Protein AF-A0A6A1VT76-F1 (afdb_monomer)

Nearest PDB structures (foldseek):
  4quk-assembly1_A  TM=7.767E-01  e=2.037E-12  Medicago truncatula
  8fen-assembly1_A  TM=8.265E-01  e=1.429E-09  Panicum virgatum
  4r1u-assembly2_B  TM=7.829E-01  e=1.255E-09  Medicago truncatula
  4r1u-assembly1_A  TM=7.685E-01  e=4.034E-09  Medicago truncatula
  3hfs-assembly2_B  TM=7.698E-01  e=2.651E-06  Vitis vinifera

pLDDT: mean 79.68, std 20.06, range [30.52, 98.62]

Sequence (206 aa):
MCATDDPKKTQHLLALDGAKERLCLFKEDLLEEGSFDSAIDGCEGVFHTASPVLINVTDPQHWYKLSKILAEEAAWKFAKVNGIDMVTVNPGWVIGPLFQPTFNATVEPILKYVNRTTHARDERALDAVVPVWVDVRDTANAHVLAFENPSANGRYCLVGSTISCSKVMKILPEIFPNLILPDNSEDDHDEPLCQPTRCPRRRQKA

Organism: NCBI:txid262757

Radi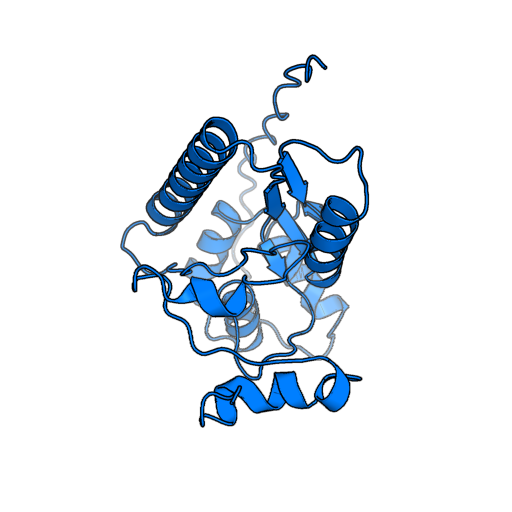us of gyration: 20.32 Å; Cα contacts (8 Å, |Δi|>4): 152; chains: 1; bounding box: 60×33×52 Å

InterPro domains:
  IPR001509 NAD-dependent epimerase/dehydratase [PF01370] (59-153)
  IPR036291 NAD(P)-binding domain superfamily [SSF51735] (7-177)
  IPR050425 NAD(P)-dependent dehydratase-like [PTHR10366] (61-182)

Secondary structure (DSSP, 8-state):
----S-HHHHHHHHTSTTHHHH-------TTSTTTTHHHHTT-S------------SSSHHHHHHHHHHHHHHHHHHHHHHHT---EEEEESEEES---SSS--TTTHHHHHHHTT---HHHHHHHHTT--EEEEHHHHHHHHHHHHH-TT--EEEEE-SEE--HHHHHHHHHHH-TT-PPP---S------PPP-----------

Solvent-accessible surface area (backbone atoms only — not comparable to full-atom values): 13338 Å² total; per-residue (Å²): 137,62,64,66,95,46,60,92,79,41,45,64,59,60,67,39,92,64,19,89,82,72,61,79,40,77,85,69,49,100,85,47,86,71,46,58,53,76,76,49,61,93,56,94,73,82,87,90,77,89,70,93,85,66,77,85,52,103,61,19,64,62,53,46,53,49,51,53,52,53,50,51,54,51,49,53,53,50,27,64,76,70,73,48,90,69,71,48,80,48,67,46,48,52,40,71,91,75,78,59,101,63,82,51,88,67,48,43,60,57,50,31,49,73,70,67,71,54,54,80,70,54,54,59,56,43,40,80,70,45,41,39,32,23,49,47,66,58,54,52,49,51,54,52,52,47,67,75,36,91,82,57,67,54,74,43,79,41,66,72,46,81,51,45,45,67,60,54,60,64,46,48,44,77,78,36,74,86,56,81,73,84,86,84,86,77,80,91,76,86,68,84,72,78,72,81,75,72,76,76,84,69,74,81,75,128

Structure (mmCIF, N/CA/C/O backbone):
data_AF-A0A6A1VT76-F1
#
_entry.id   AF-A0A6A1VT76-F1
#
loop_
_atom_site.group_PDB
_atom_site.id
_atom_site.type_symbol
_atom_site.label_atom_id
_atom_site.label_alt_id
_atom_site.label_comp_id
_atom_site.label_asym_id
_atom_site.label_entity_id
_atom_site.label_seq_id
_atom_site.pdbx_PDB_ins_code
_atom_site.Cartn_x
_atom_site.Cartn_y
_atom_site.Cartn_z
_atom_site.occupancy
_atom_site.B_iso_or_equiv
_atom_site.auth_seq_id
_atom_site.auth_comp_id
_atom_site.auth_asym_id
_atom_site.auth_atom_id
_atom_site.pdbx_PDB_model_num
ATOM 1 N N . MET A 1 1 ? -23.741 6.659 -2.190 1.00 44.47 1 MET A N 1
ATOM 2 C CA . MET A 1 1 ? -23.483 6.344 -3.614 1.00 44.47 1 MET A CA 1
ATOM 3 C C . MET A 1 1 ? -21.978 6.341 -3.786 1.00 44.47 1 MET A C 1
ATOM 5 O O . MET A 1 1 ? -21.362 7.355 -3.499 1.00 44.47 1 MET A O 1
ATOM 9 N N . CYS A 1 2 ? -21.412 5.189 -4.139 1.00 50.81 2 CYS A N 1
ATOM 10 C CA . CYS A 1 2 ? -19.983 4.900 -4.040 1.00 50.81 2 CYS A CA 1
ATOM 11 C C . CYS A 1 2 ? -19.386 4.717 -5.437 1.00 50.81 2 CYS A C 1
ATOM 13 O O . CYS A 1 2 ? -19.327 3.595 -5.931 1.00 50.81 2 CYS A O 1
ATOM 15 N N . ALA A 1 3 ? -19.007 5.808 -6.100 1.00 55.84 3 ALA A N 1
ATOM 16 C CA . ALA A 1 3 ? -18.074 5.762 -7.221 1.00 55.84 3 ALA A CA 1
ATOM 17 C C . ALA A 1 3 ? -17.531 7.162 -7.512 1.00 55.84 3 ALA A C 1
ATOM 19 O O . ALA A 1 3 ? -18.267 8.146 -7.509 1.00 55.84 3 ALA A O 1
ATOM 20 N N . THR A 1 4 ? -16.237 7.235 -7.809 1.00 58.56 4 THR A N 1
ATOM 21 C CA . THR A 1 4 ? -15.701 8.322 -8.624 1.00 58.56 4 THR A CA 1
ATOM 22 C C . THR A 1 4 ? -15.993 8.001 -10.092 1.00 58.56 4 THR A C 1
ATOM 24 O O . THR A 1 4 ? -15.764 6.875 -10.535 1.00 58.56 4 THR A O 1
ATOM 27 N N . ASP A 1 5 ? -16.476 8.982 -10.855 1.00 65.94 5 ASP A N 1
ATOM 28 C CA . ASP A 1 5 ? -16.893 8.824 -12.262 1.00 65.94 5 ASP A CA 1
ATOM 29 C C . ASP A 1 5 ? -15.716 8.724 -13.259 1.00 65.94 5 ASP A C 1
ATOM 31 O O . ASP A 1 5 ? -15.857 9.077 -14.428 1.00 65.94 5 ASP A O 1
ATOM 35 N N . ASP A 1 6 ? -14.533 8.266 -12.829 1.00 83.12 6 ASP A N 1
ATOM 36 C CA . ASP A 1 6 ? -13.378 8.067 -13.716 1.00 83.12 6 ASP A CA 1
ATOM 37 C C . ASP A 1 6 ? -13.107 6.568 -13.934 1.00 83.12 6 ASP A C 1
ATOM 39 O O . ASP A 1 6 ? -12.348 5.956 -13.171 1.00 83.12 6 ASP A O 1
ATOM 43 N N . PRO A 1 7 ? -13.673 5.961 -14.999 1.00 84.50 7 PRO A N 1
ATOM 44 C CA . PRO A 1 7 ? -13.447 4.560 -15.334 1.00 84.50 7 PRO A CA 1
ATOM 45 C C . PRO A 1 7 ? -11.968 4.186 -15.445 1.00 84.50 7 PRO A C 1
ATOM 47 O O . PRO A 1 7 ? -11.603 3.064 -15.106 1.00 84.50 7 PRO A O 1
ATOM 50 N N . LYS A 1 8 ? -11.082 5.108 -15.853 1.00 86.31 8 LYS A N 1
ATOM 51 C CA . LYS A 1 8 ? -9.645 4.801 -15.953 1.00 86.31 8 LYS A CA 1
ATOM 52 C C . LYS A 1 8 ? -9.039 4.498 -14.583 1.00 86.31 8 LYS A C 1
ATOM 54 O O . LYS A 1 8 ? -8.110 3.697 -14.490 1.00 86.31 8 LYS A O 1
ATOM 59 N N . LYS A 1 9 ? -9.572 5.115 -13.526 1.00 85.06 9 LYS A N 1
ATOM 60 C CA . LYS A 1 9 ? -9.123 4.925 -12.143 1.00 85.06 9 LYS A CA 1
ATOM 61 C C . LYS A 1 9 ? -9.827 3.777 -11.434 1.00 85.06 9 LYS A C 1
ATOM 63 O O . LYS A 1 9 ? -9.228 3.191 -10.544 1.00 85.06 9 LYS A O 1
ATOM 68 N N . THR A 1 10 ? -11.065 3.451 -11.798 1.00 90.31 10 THR A N 1
ATOM 69 C CA . THR A 1 10 ? -11.897 2.537 -10.993 1.00 90.31 10 THR A CA 1
ATOM 70 C C . THR A 1 10 ? -12.231 1.216 -11.675 1.00 90.31 10 THR A C 1
ATOM 72 O O . THR A 1 10 ? -12.475 0.229 -10.984 1.00 90.31 10 THR A O 1
ATOM 75 N N . GLN A 1 11 ? -12.199 1.137 -13.010 1.00 91.00 11 GLN A N 1
ATOM 76 C CA . GLN A 1 11 ? -12.672 -0.044 -13.741 1.00 91.00 11 GLN A CA 1
ATOM 77 C C . GLN A 1 11 ? -11.889 -1.315 -13.395 1.00 91.00 11 GLN A C 1
ATOM 79 O O . GLN A 1 11 ? -12.488 -2.374 -13.245 1.00 91.00 11 GLN A O 1
ATOM 84 N N . HIS A 1 12 ? -10.568 -1.214 -13.232 1.00 91.06 12 HIS A N 1
ATOM 85 C CA . HIS A 1 12 ? -9.728 -2.360 -12.875 1.00 91.06 12 HIS A CA 1
ATOM 86 C C . HIS A 1 12 ? -10.028 -2.900 -11.465 1.00 91.06 12 HIS A C 1
ATOM 88 O O . HIS A 1 12 ? -9.848 -4.087 -11.228 1.00 91.06 12 HIS A O 1
ATOM 94 N N . LEU A 1 13 ? -10.536 -2.058 -10.556 1.00 93.12 13 LEU A N 1
ATOM 95 C CA . LEU A 1 13 ? -10.964 -2.468 -9.215 1.00 93.12 13 LEU A CA 1
ATOM 96 C C . LEU A 1 13 ? -12.339 -3.142 -9.256 1.00 93.12 13 LEU A C 1
ATOM 98 O O . LEU A 1 13 ? -12.543 -4.191 -8.657 1.00 93.12 13 LEU A O 1
ATOM 102 N N . LEU A 1 14 ? -13.277 -2.566 -10.014 1.00 92.44 14 LEU A N 1
ATOM 103 C CA . LEU A 1 14 ? -14.629 -3.112 -10.188 1.00 92.44 14 LEU A CA 1
ATOM 104 C C . LEU A 1 14 ? -14.652 -4.420 -10.997 1.00 92.44 14 LEU A C 1
ATOM 106 O O . LEU A 1 14 ? -15.647 -5.143 -10.969 1.00 92.44 14 LEU A O 1
ATOM 110 N N . ALA A 1 15 ? -13.573 -4.714 -11.724 1.00 92.69 15 ALA A N 1
ATOM 111 C CA . ALA A 1 15 ? -13.381 -5.961 -12.454 1.00 92.69 15 ALA A CA 1
ATOM 112 C C . ALA A 1 15 ? -12.851 -7.113 -11.580 1.00 92.69 15 ALA A C 1
ATOM 114 O O . ALA A 1 15 ? -12.777 -8.235 -12.076 1.00 92.69 15 ALA A O 1
ATOM 115 N N . LEU A 1 16 ? -12.476 -6.860 -10.318 1.00 93.38 16 LEU A N 1
ATOM 116 C CA . LEU A 1 16 ? -11.997 -7.905 -9.411 1.00 93.38 16 LEU A CA 1
ATOM 117 C C . LEU A 1 16 ? -13.127 -8.864 -9.015 1.00 93.38 16 LEU A C 1
ATOM 119 O O . LEU A 1 16 ? -14.288 -8.472 -8.862 1.00 93.38 16 LEU A O 1
ATOM 123 N N . ASP A 1 17 ? -12.763 -10.124 -8.785 1.00 96.06 17 ASP A N 1
ATOM 124 C CA . ASP A 1 17 ? -13.700 -11.149 -8.337 1.00 96.06 17 ASP A CA 1
ATOM 125 C C . ASP A 1 17 ? -14.342 -10.759 -6.996 1.00 96.06 17 ASP A C 1
ATOM 127 O O . ASP A 1 17 ? -13.670 -10.489 -5.998 1.00 96.06 17 ASP A O 1
ATOM 131 N N . GLY A 1 18 ? -15.676 -10.729 -6.966 1.00 96.19 18 GLY A N 1
ATOM 132 C CA . GLY A 1 18 ? -16.450 -10.338 -5.787 1.00 96.19 18 GLY A CA 1
ATOM 133 C C . GLY A 1 18 ? -16.564 -8.826 -5.550 1.00 96.19 18 GLY A C 1
ATOM 134 O O . GLY A 1 18 ? -17.122 -8.418 -4.529 1.00 96.19 18 GLY A O 1
ATOM 135 N N . ALA A 1 19 ? -16.028 -7.980 -6.442 1.00 94.50 19 ALA A N 1
ATOM 136 C CA . ALA A 1 19 ? -16.089 -6.528 -6.283 1.00 94.50 19 ALA A CA 1
ATOM 137 C C . ALA A 1 19 ? -17.523 -5.990 -6.369 1.00 94.50 19 ALA A C 1
ATOM 139 O O . ALA A 1 19 ? -17.892 -5.106 -5.603 1.00 94.50 19 ALA A O 1
ATOM 140 N N . LYS A 1 20 ? -18.357 -6.544 -7.257 1.00 92.38 20 LYS A N 1
ATOM 141 C CA . LYS A 1 20 ? -19.752 -6.101 -7.424 1.00 92.38 20 LYS A CA 1
ATOM 142 C C . LYS A 1 20 ? -20.582 -6.287 -6.154 1.00 92.38 20 LYS A C 1
ATOM 144 O O . LYS A 1 20 ? -21.539 -5.552 -5.940 1.00 92.38 20 LYS A O 1
ATOM 149 N N . GLU A 1 21 ? -20.223 -7.270 -5.338 1.00 96.25 21 GLU A N 1
ATOM 150 C CA . GLU A 1 21 ? -20.936 -7.649 -4.127 1.00 96.25 21 GLU A CA 1
ATOM 151 C C . GLU A 1 21 ? -20.353 -6.999 -2.868 1.00 96.25 21 GLU A C 1
ATOM 153 O O . GLU A 1 21 ? -21.094 -6.764 -1.917 1.00 96.25 21 GLU A O 1
ATOM 158 N N . ARG A 1 22 ? -19.034 -6.750 -2.827 1.00 96.31 22 ARG A N 1
ATOM 159 C CA . ARG A 1 22 ? -18.323 -6.399 -1.582 1.00 96.31 22 ARG A CA 1
ATOM 160 C C . ARG A 1 22 ? -17.422 -5.168 -1.659 1.00 96.31 22 ARG A C 1
ATOM 162 O O . ARG A 1 22 ? -16.930 -4.740 -0.620 1.00 96.31 22 ARG A O 1
ATOM 169 N N . LEU A 1 23 ? -17.171 -4.606 -2.842 1.00 94.25 23 LEU A N 1
ATOM 170 C CA . LEU A 1 23 ? -16.311 -3.431 -2.987 1.00 94.25 23 LEU A CA 1
ATOM 171 C C . LEU A 1 23 ? -17.147 -2.153 -3.078 1.00 94.25 23 LEU A C 1
ATOM 173 O O . LEU A 1 23 ? -17.852 -1.917 -4.058 1.00 94.25 23 LEU A O 1
ATOM 177 N N . CYS A 1 24 ? -16.985 -1.283 -2.086 1.00 92.56 24 CYS A N 1
ATOM 178 C CA . CYS A 1 24 ? -17.521 0.073 -2.095 1.00 92.56 24 CYS A CA 1
ATOM 179 C C . CYS A 1 24 ? -16.385 1.070 -2.345 1.00 92.56 24 CYS A C 1
ATOM 181 O O . CYS A 1 24 ? -15.398 1.080 -1.614 1.00 92.56 24 CYS A O 1
ATOM 183 N N . LEU A 1 25 ? -16.520 1.918 -3.369 1.00 92.50 25 LEU A N 1
ATOM 184 C CA . LEU A 1 25 ? -15.536 2.959 -3.677 1.00 92.50 25 LEU A CA 1
ATOM 185 C C . LEU A 1 25 ? -15.962 4.318 -3.116 1.00 92.50 25 LEU A C 1
ATOM 187 O O . LEU A 1 25 ? -16.969 4.880 -3.545 1.00 92.50 25 LEU A O 1
ATOM 191 N N . PHE A 1 26 ? -15.152 4.870 -2.220 1.00 91.25 26 PHE A N 1
ATOM 192 C CA . PHE A 1 26 ? -15.337 6.200 -1.642 1.00 91.25 26 PHE A CA 1
ATOM 193 C C . PHE A 1 26 ? -14.363 7.200 -2.275 1.00 91.25 26 PHE A C 1
ATOM 195 O O . PHE A 1 26 ? -13.281 6.821 -2.735 1.00 91.25 26 PHE A O 1
ATOM 202 N N . LYS A 1 27 ? -14.765 8.471 -2.371 1.00 90.12 27 LYS A N 1
ATOM 203 C CA . LYS A 1 27 ? -13.919 9.538 -2.913 1.00 90.12 27 LYS A CA 1
ATOM 204 C C . LYS A 1 27 ? -13.370 10.342 -1.747 1.00 90.12 27 LYS A C 1
ATOM 206 O O . LYS A 1 27 ? -14.095 11.180 -1.237 1.00 90.12 27 LYS A O 1
ATOM 211 N N . GLU A 1 28 ? -12.090 10.159 -1.450 1.00 89.25 28 GLU A N 1
ATOM 212 C CA . GLU A 1 28 ? -11.426 10.832 -0.331 1.00 89.25 28 GLU A CA 1
ATOM 213 C C . GLU A 1 28 ? -10.140 11.544 -0.758 1.00 89.25 28 GLU A C 1
ATOM 215 O O . GLU A 1 28 ? -9.541 11.208 -1.787 1.00 89.25 28 GLU A O 1
ATOM 220 N N . ASP A 1 29 ? -9.711 12.520 0.045 1.00 90.69 29 ASP A N 1
ATOM 221 C CA . ASP A 1 29 ? -8.467 13.269 -0.138 1.00 90.69 29 ASP A CA 1
ATOM 222 C C . ASP A 1 29 ? -7.668 13.290 1.173 1.00 90.69 29 ASP A C 1
ATOM 224 O O . ASP A 1 29 ? -8.150 13.736 2.210 1.00 90.69 29 ASP A O 1
ATOM 228 N N . LEU A 1 30 ? -6.407 12.846 1.116 1.00 92.50 30 LEU A N 1
ATOM 229 C CA . LEU A 1 30 ? -5.478 12.827 2.255 1.00 92.50 30 LEU A CA 1
ATOM 230 C C . LEU A 1 30 ? -5.274 14.196 2.914 1.00 92.50 30 LEU A C 1
ATOM 232 O O . LEU A 1 30 ? -4.825 14.250 4.058 1.00 92.50 30 LEU A O 1
ATOM 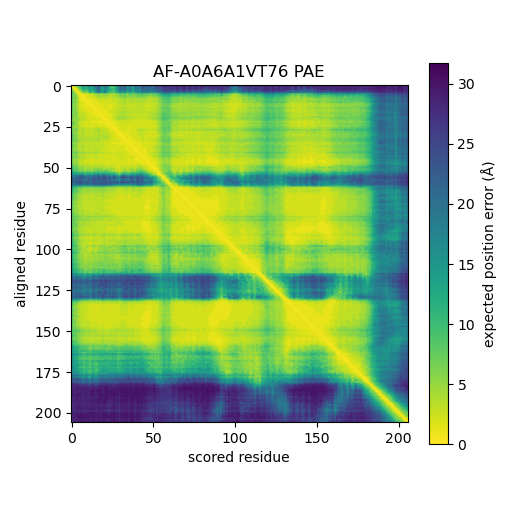236 N N . LEU A 1 31 ? -5.526 15.283 2.186 1.00 93.94 31 LEU A N 1
ATOM 237 C CA . LEU A 1 31 ? -5.321 16.650 2.656 1.00 93.94 31 LEU A CA 1
ATOM 238 C C . LEU A 1 31 ? -6.617 17.329 3.116 1.00 93.94 31 LEU A C 1
ATOM 240 O O . LEU A 1 31 ? -6.552 18.436 3.650 1.00 93.94 31 LEU A O 1
ATOM 244 N N . GLU A 1 32 ? -7.770 16.690 2.920 1.00 95.56 32 GLU A N 1
ATOM 245 C CA . GLU A 1 32 ? -9.066 17.194 3.366 1.00 95.56 32 GLU A CA 1
ATOM 246 C C . GLU A 1 32 ? -9.446 16.536 4.697 1.00 95.56 32 GLU A C 1
ATOM 248 O O . GLU A 1 32 ? -9.663 15.324 4.778 1.00 95.56 32 GLU A O 1
ATOM 253 N N . GLU A 1 33 ? -9.492 17.341 5.759 1.00 95.00 33 GLU A N 1
ATOM 254 C CA . GLU A 1 33 ? -9.860 16.891 7.104 1.00 95.00 33 GLU A CA 1
ATOM 255 C C . GLU A 1 33 ? -11.286 16.320 7.122 1.00 95.00 33 GLU A C 1
ATOM 257 O O . GLU A 1 33 ? -12.205 16.899 6.547 1.00 95.00 33 GLU A O 1
ATOM 262 N N . GLY A 1 34 ? -11.464 15.172 7.779 1.00 95.38 34 GLY A N 1
ATOM 263 C CA . GLY A 1 34 ? -12.760 14.495 7.901 1.00 95.38 34 GLY A CA 1
ATOM 264 C C . GLY A 1 34 ? -13.240 13.767 6.641 1.00 95.38 34 GLY A C 1
ATOM 265 O O . GLY A 1 34 ? -14.287 13.126 6.687 1.00 95.38 34 GLY A O 1
ATOM 266 N N . SER A 1 35 ? -12.493 13.806 5.529 1.00 95.19 35 SER A N 1
ATOM 267 C CA . SER A 1 35 ? -12.875 13.097 4.294 1.00 95.19 35 SER A CA 1
ATOM 268 C C . SER A 1 35 ? -13.097 11.597 4.561 1.00 95.19 35 SER A C 1
ATOM 270 O O . SER A 1 35 ? -14.171 11.048 4.329 1.00 95.19 35 SER A O 1
ATOM 272 N N . PHE A 1 36 ? -12.155 10.950 5.245 1.00 95.62 36 PHE A N 1
ATOM 273 C CA . PHE A 1 36 ? -12.225 9.516 5.545 1.00 95.62 36 PHE A CA 1
ATOM 274 C C . PHE A 1 36 ? -13.297 9.097 6.567 1.00 95.62 36 PHE A C 1
ATOM 276 O O . PHE A 1 36 ? -13.513 7.894 6.717 1.00 95.62 36 PHE A O 1
ATOM 283 N N . ASP A 1 37 ? -13.976 10.023 7.253 1.00 95.75 37 ASP A N 1
ATOM 284 C CA . ASP A 1 37 ? -14.880 9.695 8.368 1.00 95.75 37 ASP A CA 1
ATOM 285 C C . ASP A 1 37 ? -15.997 8.739 7.929 1.00 95.75 37 ASP A C 1
ATOM 287 O O . ASP A 1 37 ? -16.249 7.721 8.571 1.00 95.75 37 ASP A O 1
ATOM 291 N N . SER A 1 38 ? -16.618 9.015 6.778 1.00 93.38 38 SER A N 1
ATOM 292 C CA . SER A 1 38 ? -17.691 8.166 6.236 1.00 93.38 38 SER A CA 1
ATOM 293 C C . SER A 1 38 ? -17.184 6.826 5.698 1.00 93.38 38 SER A C 1
ATOM 295 O O . SER A 1 38 ? -17.933 5.854 5.681 1.00 93.38 38 SER A O 1
ATOM 297 N N . ALA A 1 39 ? -15.937 6.772 5.224 1.00 94.12 39 ALA A N 1
ATOM 298 C CA . ALA A 1 39 ? -15.345 5.554 4.674 1.00 94.12 39 ALA A CA 1
ATOM 299 C C . ALA A 1 39 ? -14.887 4.579 5.772 1.00 94.12 39 ALA A C 1
ATOM 301 O O . ALA A 1 39 ? -14.790 3.381 5.514 1.00 94.12 39 ALA A O 1
ATOM 302 N N . ILE A 1 40 ? -14.584 5.094 6.968 1.00 96.50 40 ILE A N 1
ATOM 303 C CA . ILE A 1 40 ? -14.122 4.320 8.127 1.00 96.50 40 ILE A CA 1
ATOM 304 C C . ILE A 1 40 ? -15.286 3.934 9.054 1.00 96.50 40 ILE A C 1
ATOM 306 O O . ILE A 1 40 ? -15.174 2.953 9.792 1.00 96.50 40 ILE A O 1
ATOM 310 N N . ASP A 1 41 ? -16.401 4.672 9.033 1.00 95.94 41 ASP A N 1
ATOM 311 C CA . ASP A 1 41 ? -17.555 4.377 9.886 1.00 95.94 41 ASP A CA 1
ATOM 312 C C . ASP A 1 41 ? -18.072 2.941 9.681 1.00 95.94 41 ASP A C 1
ATOM 314 O O . ASP A 1 41 ? -18.336 2.488 8.566 1.00 95.94 41 ASP A O 1
ATOM 318 N N . GLY A 1 42 ? -18.189 2.201 10.786 1.00 96.31 42 GLY A N 1
ATOM 319 C CA . GLY A 1 42 ? -18.583 0.791 10.791 1.00 96.31 42 GLY A CA 1
ATOM 320 C C . GLY A 1 42 ? -17.490 -0.217 10.402 1.00 96.31 42 GLY A C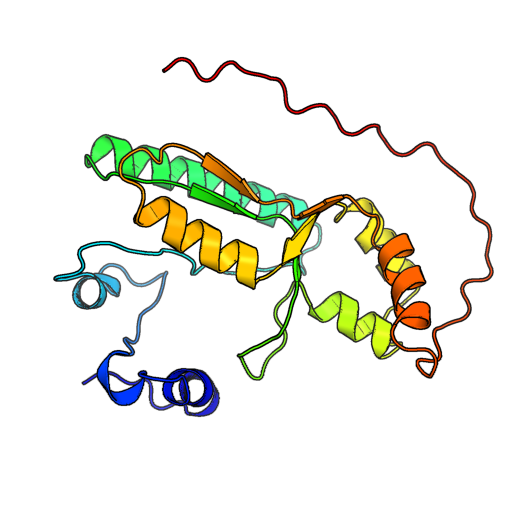 1
ATOM 321 O O . GLY A 1 42 ? -17.772 -1.415 10.405 1.00 96.31 42 GLY A O 1
ATOM 322 N N . CYS A 1 43 ? -16.258 0.208 10.095 1.00 97.50 43 CYS A N 1
ATOM 323 C CA . CYS A 1 43 ? -15.149 -0.714 9.837 1.00 97.50 43 CYS A CA 1
ATOM 324 C C . CYS A 1 43 ? -14.584 -1.322 11.132 1.00 97.50 43 CYS A C 1
ATOM 326 O O . CYS A 1 43 ? -14.291 -0.618 12.095 1.00 97.50 43 CYS A O 1
ATOM 328 N N . GLU A 1 44 ? -14.336 -2.634 11.121 1.00 97.31 44 GLU A N 1
ATOM 329 C CA . GLU A 1 44 ? -13.634 -3.344 12.207 1.00 97.31 44 GLU A CA 1
ATOM 330 C C . GLU A 1 44 ? -12.111 -3.125 12.171 1.00 97.31 44 GLU A C 1
ATOM 332 O O . GLU A 1 44 ? -11.419 -3.311 13.169 1.00 97.31 44 GLU A O 1
ATOM 337 N N . GLY A 1 45 ? -11.581 -2.722 11.015 1.00 97.12 45 GLY A N 1
ATOM 338 C CA . GLY A 1 45 ? -10.163 -2.482 10.791 1.00 97.12 45 GLY A CA 1
ATOM 339 C C . GLY A 1 45 ? -9.923 -1.565 9.602 1.00 97.12 45 GLY A C 1
ATOM 340 O O . GLY A 1 45 ? -10.739 -1.496 8.683 1.00 97.12 45 GLY A O 1
ATOM 341 N N . VAL A 1 46 ? -8.787 -0.866 9.611 1.00 98.00 46 VAL A N 1
ATOM 342 C CA . VAL A 1 46 ? -8.410 0.090 8.563 1.00 98.00 46 VAL A CA 1
ATOM 343 C C . VAL A 1 46 ? -6.996 -0.206 8.073 1.00 98.00 46 VAL A C 1
ATOM 345 O O . VAL A 1 46 ? -6.039 -0.184 8.843 1.00 98.00 46 VAL A O 1
ATOM 348 N N . PHE A 1 47 ? -6.850 -0.416 6.763 1.00 98.12 47 PHE A N 1
ATOM 349 C CA . PHE A 1 47 ? -5.549 -0.515 6.101 1.00 98.12 47 PHE A CA 1
ATOM 350 C C . PHE A 1 47 ? -5.169 0.831 5.477 1.00 98.12 47 PHE A C 1
ATOM 352 O O . PHE A 1 47 ? -5.575 1.151 4.360 1.00 98.12 47 PHE A O 1
ATOM 359 N N . HIS A 1 48 ? -4.361 1.627 6.179 1.00 97.75 48 HIS A N 1
ATOM 360 C CA . HIS A 1 48 ? -3.858 2.893 5.647 1.00 97.75 48 HIS A CA 1
ATOM 361 C C . HIS A 1 48 ? -2.597 2.682 4.791 1.00 97.75 48 HIS A C 1
ATOM 363 O O . HIS A 1 48 ? -1.479 2.623 5.299 1.00 97.75 48 HIS A O 1
ATOM 369 N N . THR A 1 49 ? -2.778 2.571 3.472 1.00 95.69 49 THR A N 1
ATOM 370 C CA . THR A 1 49 ? -1.683 2.384 2.495 1.00 95.69 49 THR A CA 1
ATOM 371 C C . THR A 1 49 ? -1.398 3.630 1.652 1.00 95.69 49 THR A C 1
ATOM 373 O O . THR A 1 49 ? -0.351 3.728 1.005 1.00 95.69 49 THR A O 1
ATOM 376 N N . ALA A 1 50 ? -2.326 4.588 1.642 1.00 92.69 50 ALA A N 1
ATOM 377 C CA . ALA A 1 50 ? -2.278 5.759 0.783 1.00 92.69 50 ALA A CA 1
ATOM 378 C C . ALA A 1 50 ? -1.163 6.717 1.214 1.00 92.69 50 ALA A C 1
ATOM 380 O O . ALA A 1 50 ? -1.168 7.261 2.314 1.00 92.69 50 ALA A O 1
ATOM 381 N N . SER A 1 51 ? -0.200 6.961 0.327 1.00 90.25 51 SER A N 1
ATOM 382 C CA . SER A 1 51 ? 0.821 7.974 0.554 1.00 90.25 51 SER A CA 1
ATOM 383 C C . SER A 1 51 ? 1.488 8.385 -0.759 1.00 90.25 51 SER A C 1
ATOM 385 O O . SER A 1 51 ? 1.832 7.509 -1.557 1.00 90.25 51 SER A O 1
ATOM 387 N N . PRO A 1 52 ? 1.715 9.689 -0.995 1.00 86.31 52 PRO A N 1
ATOM 388 C CA . PRO A 1 52 ? 2.443 10.149 -2.170 1.00 86.31 52 PRO A CA 1
ATOM 389 C C . PRO A 1 52 ? 3.855 9.551 -2.250 1.00 86.31 52 PRO A C 1
ATOM 391 O O . PRO A 1 52 ? 4.579 9.477 -1.255 1.00 86.31 52 PRO A O 1
ATOM 394 N N . VAL A 1 53 ? 4.267 9.160 -3.457 1.00 82.94 53 VAL A N 1
ATOM 395 C CA . VAL A 1 53 ? 5.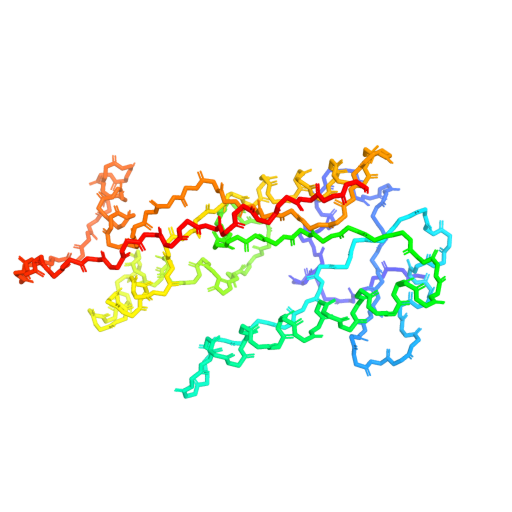619 8.659 -3.742 1.00 82.94 53 VAL A CA 1
ATOM 396 C C . VAL A 1 53 ? 6.276 9.593 -4.754 1.00 82.94 53 VAL A C 1
ATOM 398 O O . VAL A 1 53 ? 5.967 9.550 -5.942 1.00 82.94 53 VAL A O 1
ATOM 401 N N . LEU A 1 54 ? 7.171 10.459 -4.275 1.00 72.25 54 LEU A N 1
ATOM 402 C CA . LEU A 1 54 ? 7.880 11.449 -5.089 1.00 72.25 54 LEU A CA 1
ATOM 403 C C . LEU A 1 54 ? 9.379 11.133 -5.097 1.00 72.25 54 LEU A C 1
ATOM 405 O O . LEU A 1 54 ? 10.054 11.291 -4.084 1.00 72.25 54 LEU A O 1
ATOM 409 N N . ILE A 1 55 ? 9.891 10.684 -6.249 1.00 66.31 55 ILE A N 1
ATOM 410 C CA . ILE A 1 55 ? 11.286 10.225 -6.415 1.00 66.31 55 ILE A CA 1
ATOM 411 C C . ILE A 1 55 ? 12.117 11.197 -7.290 1.00 66.31 55 ILE A C 1
ATOM 413 O O . ILE A 1 55 ? 13.272 10.928 -7.578 1.00 66.31 55 ILE A O 1
ATOM 417 N N . ASN A 1 56 ? 11.582 12.359 -7.694 1.00 56.81 56 ASN A N 1
ATOM 418 C CA . ASN A 1 56 ? 12.230 13.268 -8.663 1.00 56.81 56 ASN A CA 1
ATOM 419 C C . ASN A 1 56 ? 12.553 14.679 -8.117 1.00 56.81 56 ASN A C 1
ATOM 421 O O . ASN A 1 56 ? 12.290 15.680 -8.777 1.00 56.81 56 ASN A O 1
ATOM 425 N N . VAL A 1 57 ? 13.086 14.786 -6.898 1.00 52.59 57 VAL A N 1
ATOM 426 C CA . VAL A 1 57 ? 13.655 16.051 -6.382 1.00 52.59 57 VAL A CA 1
ATOM 427 C C . VAL A 1 57 ? 15.181 15.968 -6.350 1.00 52.59 57 VAL A C 1
ATOM 429 O O . VAL A 1 57 ? 15.732 14.891 -6.505 1.00 52.59 57 VAL A O 1
ATOM 432 N N . THR A 1 58 ? 15.887 17.084 -6.170 1.00 57.81 58 THR A N 1
ATOM 433 C CA . THR A 1 58 ? 17.363 17.157 -6.237 1.00 57.81 58 THR A CA 1
ATOM 434 C C . THR A 1 58 ? 18.077 16.228 -5.238 1.00 57.81 58 THR A C 1
ATOM 436 O O . THR A 1 58 ? 19.242 15.898 -5.437 1.00 57.81 58 THR A O 1
ATOM 439 N N . ASP A 1 59 ? 17.363 15.773 -4.199 1.00 60.41 59 ASP A N 1
ATOM 440 C CA . ASP A 1 59 ? 17.743 14.659 -3.324 1.00 60.41 59 ASP A CA 1
ATOM 441 C C . ASP A 1 59 ? 16.490 13.916 -2.783 1.00 60.41 59 ASP A C 1
ATOM 443 O O . ASP A 1 59 ? 16.053 14.116 -1.645 1.00 60.41 59 ASP A O 1
ATOM 447 N N . PRO A 1 60 ? 15.816 13.101 -3.611 1.00 54.34 60 PRO A N 1
ATOM 448 C CA . PRO A 1 60 ? 14.467 12.604 -3.338 1.00 54.34 60 PRO A CA 1
ATOM 449 C C . PRO A 1 60 ? 14.430 11.488 -2.322 1.00 54.34 60 PRO A C 1
ATOM 451 O O . PRO A 1 60 ? 13.469 11.360 -1.569 1.00 54.34 60 PRO A O 1
ATOM 454 N N . GLN A 1 61 ? 15.480 10.682 -2.278 1.00 60.53 61 GLN A N 1
ATOM 455 C CA . GLN A 1 61 ? 15.532 9.579 -1.346 1.00 60.53 61 GLN A CA 1
ATOM 456 C C . GLN A 1 61 ? 15.684 10.063 0.082 1.00 60.53 61 GLN A C 1
ATOM 458 O O . GLN A 1 61 ? 15.077 9.457 0.956 1.00 60.53 61 GLN A O 1
ATOM 463 N N . HIS A 1 62 ? 16.435 11.136 0.341 1.00 70.06 62 HIS A N 1
ATOM 464 C CA . HIS A 1 62 ? 16.550 11.657 1.699 1.00 70.06 62 HIS A CA 1
ATOM 465 C C . HIS A 1 62 ? 15.219 12.239 2.188 1.00 70.06 62 HIS A C 1
ATOM 467 O O . HIS A 1 62 ? 14.773 11.873 3.274 1.00 70.06 62 HIS A O 1
ATOM 473 N N . TRP A 1 63 ? 14.526 13.043 1.373 1.00 81.94 63 TRP A N 1
ATOM 474 C CA . TRP A 1 63 ? 13.227 13.612 1.759 1.00 81.94 63 TRP A CA 1
ATOM 475 C C . TRP A 1 63 ? 12.116 12.573 1.848 1.00 81.94 63 TRP A C 1
ATOM 477 O O . TRP A 1 63 ? 11.346 12.590 2.806 1.00 81.94 63 TRP A O 1
ATOM 487 N N . TYR A 1 64 ? 12.053 11.632 0.906 1.00 83.88 64 TYR A N 1
ATOM 488 C CA . TYR A 1 64 ? 11.084 10.544 0.965 1.00 83.88 64 TYR A CA 1
ATOM 489 C C . TYR A 1 64 ? 11.315 9.671 2.204 1.00 83.88 64 TYR A C 1
ATOM 491 O O . TYR A 1 64 ? 10.387 9.488 2.992 1.00 83.88 64 TYR A O 1
ATOM 499 N N . LYS A 1 65 ? 12.552 9.201 2.442 1.00 84.75 65 LYS A N 1
ATOM 500 C CA . LYS A 1 65 ? 12.893 8.401 3.634 1.00 84.75 65 LYS A CA 1
ATOM 501 C C . LYS A 1 65 ? 12.547 9.155 4.918 1.00 84.75 65 LYS A C 1
ATOM 503 O O . LYS A 1 65 ? 11.882 8.592 5.783 1.00 84.75 65 LYS A O 1
ATOM 508 N N . LEU A 1 66 ? 12.938 10.429 5.019 1.00 89.00 66 LEU A N 1
ATOM 509 C CA . LEU A 1 66 ? 12.630 11.264 6.178 1.00 89.00 66 LEU A CA 1
ATOM 510 C C . LEU A 1 66 ? 11.118 11.417 6.378 1.00 89.00 66 LEU A C 1
ATOM 512 O O . LEU A 1 66 ? 10.631 11.206 7.484 1.00 89.00 66 LEU A O 1
ATOM 516 N N . SER A 1 67 ? 10.365 11.717 5.315 1.00 91.44 67 SER A N 1
ATOM 517 C CA . SER A 1 67 ? 8.908 11.877 5.393 1.00 91.44 67 SER A CA 1
ATOM 518 C C . SER A 1 67 ? 8.213 10.613 5.901 1.00 91.44 67 SER A C 1
ATOM 520 O O . SER A 1 67 ? 7.318 10.706 6.736 1.00 91.44 67 SER A O 1
ATOM 522 N N . LYS A 1 68 ? 8.663 9.425 5.471 1.00 93.12 68 LYS A N 1
ATOM 523 C CA . LYS A 1 68 ? 8.114 8.141 5.925 1.00 93.12 68 LYS A CA 1
ATOM 524 C C . LYS A 1 68 ? 8.431 7.850 7.384 1.00 93.12 68 LYS A C 1
ATOM 526 O O . LYS A 1 68 ? 7.560 7.356 8.090 1.00 93.12 68 LYS A O 1
ATOM 531 N N . ILE A 1 69 ? 9.638 8.187 7.839 1.00 93.88 69 ILE A N 1
ATOM 532 C CA . ILE A 1 69 ? 10.015 8.059 9.252 1.00 93.88 69 ILE A CA 1
ATOM 533 C C . ILE A 1 69 ? 9.125 8.962 10.113 1.00 93.88 69 ILE A C 1
ATOM 535 O O . ILE A 1 69 ? 8.505 8.479 11.055 1.00 93.88 69 ILE A O 1
ATOM 539 N N . LEU A 1 70 ? 9.008 10.245 9.754 1.00 96.31 70 LEU A N 1
ATOM 540 C CA . LEU A 1 70 ? 8.210 11.215 10.509 1.00 96.31 70 LEU A CA 1
ATOM 541 C C . LEU A 1 70 ? 6.716 10.863 10.515 1.00 96.31 70 LEU A C 1
ATOM 543 O O . LEU A 1 70 ? 6.061 10.995 11.547 1.00 96.31 70 LEU A O 1
ATOM 547 N N . ALA A 1 71 ? 6.180 10.388 9.386 1.00 97.31 71 ALA A N 1
ATOM 548 C CA . ALA A 1 71 ? 4.794 9.939 9.297 1.00 97.31 71 ALA A CA 1
ATOM 549 C C . ALA A 1 71 ? 4.525 8.741 10.221 1.00 97.31 71 ALA A C 1
ATOM 551 O O . ALA A 1 71 ? 3.525 8.733 10.936 1.00 97.31 71 ALA A O 1
ATOM 552 N N . GLU A 1 72 ? 5.431 7.757 10.263 1.00 98.06 72 GLU A N 1
ATOM 553 C CA . GLU A 1 72 ? 5.275 6.598 11.144 1.00 98.06 72 GLU A CA 1
ATOM 554 C C . GLU A 1 72 ? 5.390 6.985 12.628 1.00 98.06 72 GLU A C 1
ATOM 556 O O . GLU A 1 72 ? 4.595 6.534 13.452 1.00 98.06 72 GLU A O 1
ATOM 561 N N . GLU A 1 73 ? 6.337 7.859 12.986 1.00 98.00 73 GLU A N 1
ATOM 562 C CA . GLU A 1 73 ? 6.467 8.379 14.354 1.00 98.00 73 GLU A CA 1
ATOM 563 C C . GLU A 1 73 ? 5.204 9.125 14.809 1.00 98.00 73 GLU A C 1
ATOM 565 O O . GLU A 1 73 ? 4.734 8.927 15.935 1.00 98.00 73 GLU A O 1
ATOM 570 N N . ALA A 1 74 ? 4.630 9.954 13.932 1.00 98.31 74 ALA A N 1
ATOM 571 C CA . ALA A 1 74 ? 3.379 10.655 14.196 1.00 98.31 74 ALA A CA 1
ATOM 572 C C . ALA A 1 74 ? 2.210 9.675 14.380 1.00 98.31 74 ALA A C 1
ATOM 574 O O . ALA A 1 74 ? 1.459 9.813 15.349 1.00 98.31 74 ALA A O 1
ATOM 575 N N . ALA A 1 75 ? 2.102 8.659 13.518 1.00 98.38 75 ALA A N 1
ATOM 576 C CA . ALA A 1 75 ? 1.078 7.622 13.613 1.00 98.38 75 ALA A CA 1
ATOM 577 C C . ALA A 1 75 ? 1.166 6.853 14.942 1.00 98.38 75 ALA A C 1
ATOM 579 O O . ALA A 1 75 ? 0.171 6.752 15.655 1.00 98.38 75 ALA A O 1
ATOM 580 N N . TRP A 1 76 ? 2.360 6.405 15.351 1.00 98.56 76 TRP A N 1
ATOM 581 C CA . TRP A 1 76 ? 2.553 5.708 16.632 1.00 98.56 76 TRP A CA 1
ATOM 582 C C . TRP A 1 76 ? 2.215 6.581 17.837 1.00 98.56 76 TRP A C 1
ATOM 584 O O . TRP A 1 76 ? 1.601 6.111 18.798 1.00 98.56 76 TRP A O 1
ATOM 594 N N . LYS A 1 77 ? 2.610 7.859 17.805 1.00 98.62 77 LYS A N 1
ATOM 595 C CA . LYS A 1 77 ? 2.279 8.803 18.875 1.00 98.62 77 LYS A CA 1
ATOM 596 C C . LYS A 1 77 ? 0.768 9.002 18.974 1.00 98.62 77 LYS A C 1
ATOM 598 O O . LYS A 1 77 ? 0.233 8.968 20.081 1.00 98.62 77 LYS A O 1
ATOM 603 N N . PHE A 1 78 ? 0.098 9.194 17.841 1.00 98.38 78 PHE A N 1
ATOM 604 C CA . PHE A 1 78 ? -1.348 9.366 17.784 1.00 98.38 78 PHE A CA 1
ATOM 605 C C . PHE A 1 78 ? -2.080 8.108 18.263 1.00 98.38 78 PHE A C 1
ATOM 607 O O . PHE A 1 78 ? -2.929 8.206 19.146 1.00 98.38 78 PHE A O 1
ATOM 614 N N . ALA A 1 79 ? -1.706 6.930 17.760 1.00 98.31 79 ALA A N 1
ATOM 615 C CA . ALA A 1 79 ? -2.319 5.662 18.139 1.00 98.31 79 ALA A CA 1
ATOM 616 C C . ALA A 1 79 ? -2.214 5.413 19.649 1.00 98.31 79 ALA A C 1
ATOM 618 O O . ALA A 1 79 ? -3.212 5.133 20.311 1.00 98.31 79 ALA A O 1
ATOM 619 N N . LYS A 1 80 ? -1.029 5.644 20.228 1.00 98.00 80 LYS A N 1
ATOM 620 C CA . LYS A 1 80 ? -0.800 5.495 21.669 1.00 98.00 80 LYS A CA 1
ATOM 621 C C . LYS A 1 80 ? -1.666 6.429 22.517 1.00 98.00 80 LYS A C 1
ATOM 623 O O . LYS A 1 80 ? -2.154 6.014 23.562 1.00 98.00 80 LYS A O 1
ATOM 628 N N . VAL A 1 81 ? -1.814 7.691 22.111 1.00 98.44 81 VAL A N 1
ATOM 629 C CA . VAL A 1 81 ? -2.603 8.685 22.864 1.00 98.44 81 VAL A CA 1
ATOM 630 C C . VAL A 1 81 ? -4.099 8.387 22.787 1.00 98.44 81 VAL A C 1
ATOM 632 O O . VAL A 1 81 ? -4.811 8.638 23.754 1.00 98.44 81 VAL A O 1
ATOM 635 N N . ASN A 1 82 ? -4.560 7.821 21.672 1.00 98.31 82 ASN A N 1
ATOM 636 C CA . ASN A 1 82 ? -5.976 7.557 21.424 1.00 98.31 82 ASN A CA 1
ATOM 637 C C . ASN A 1 82 ? -6.388 6.097 21.681 1.00 98.31 82 ASN A C 1
ATOM 639 O O . ASN A 1 82 ? -7.538 5.746 21.446 1.00 98.31 82 ASN A O 1
ATOM 643 N N . GLY A 1 83 ? -5.476 5.246 22.166 1.00 97.69 83 GLY A N 1
ATOM 644 C CA . GLY A 1 83 ? -5.767 3.840 22.461 1.00 97.69 83 GLY A CA 1
ATOM 645 C C . GLY A 1 83 ? -6.091 2.996 21.224 1.00 97.69 83 GLY A C 1
ATOM 646 O O . GLY A 1 83 ? -6.848 2.037 21.332 1.00 97.69 83 GLY A O 1
ATOM 647 N N . ILE A 1 84 ? -5.543 3.358 20.063 1.00 98.06 84 ILE A N 1
ATOM 648 C CA . ILE A 1 84 ? -5.718 2.618 18.808 1.00 98.06 84 ILE A CA 1
ATOM 649 C C . ILE A 1 84 ? -4.677 1.499 18.760 1.00 98.06 84 ILE A C 1
ATOM 651 O O . ILE A 1 84 ? -3.478 1.766 18.895 1.00 98.06 84 ILE A O 1
ATOM 655 N N . ASP A 1 85 ? -5.131 0.264 18.550 1.00 98.19 85 ASP A N 1
ATOM 656 C CA . ASP A 1 85 ? -4.238 -0.853 18.249 1.00 98.19 85 ASP A CA 1
ATOM 657 C C . ASP A 1 85 ? -3.696 -0.702 16.824 1.00 98.19 85 ASP A C 1
ATOM 659 O O . ASP A 1 85 ? -4.454 -0.542 15.866 1.00 98.19 85 ASP A O 1
ATOM 663 N N . MET A 1 86 ? -2.372 -0.674 16.693 1.00 98.44 86 MET A N 1
ATOM 664 C CA . MET A 1 86 ? -1.703 -0.361 15.438 1.00 98.44 86 MET A CA 1
ATOM 665 C C . MET A 1 86 ? -0.503 -1.277 15.227 1.00 98.44 86 MET A C 1
ATOM 667 O O . MET A 1 86 ? 0.327 -1.468 16.116 1.00 98.44 86 MET A O 1
ATOM 671 N N . VAL A 1 87 ? -0.375 -1.771 13.997 1.00 98.44 87 VAL A N 1
ATOM 672 C CA . VAL A 1 87 ? 0.791 -2.495 13.488 1.00 98.44 87 VAL A CA 1
ATOM 673 C C . VAL A 1 87 ? 1.299 -1.774 12.246 1.00 98.44 87 VAL A C 1
ATOM 675 O O . VAL A 1 87 ? 0.506 -1.295 11.436 1.00 98.44 87 VAL A O 1
ATOM 678 N N . THR A 1 88 ? 2.619 -1.701 12.067 1.00 98.44 88 THR A N 1
ATOM 679 C CA . THR A 1 88 ? 3.216 -1.159 10.840 1.00 98.44 88 THR A CA 1
ATOM 680 C C . THR A 1 88 ? 3.901 -2.246 10.028 1.00 98.44 88 THR A C 1
ATOM 682 O O . THR A 1 88 ? 4.602 -3.112 10.554 1.00 98.44 88 THR A O 1
ATOM 685 N N . VAL A 1 89 ? 3.700 -2.188 8.714 1.00 98.00 89 VAL A N 1
ATOM 686 C CA . VAL A 1 89 ? 4.354 -3.052 7.734 1.00 98.00 89 VAL A CA 1
ATOM 687 C C . VAL A 1 89 ? 5.292 -2.181 6.903 1.00 98.00 89 VAL A C 1
ATOM 689 O O . VAL A 1 89 ? 4.866 -1.237 6.241 1.00 98.00 89 VAL A O 1
ATOM 692 N N . ASN A 1 90 ? 6.588 -2.479 6.954 1.00 96.75 90 ASN A N 1
ATOM 693 C CA . ASN A 1 90 ? 7.652 -1.698 6.333 1.00 96.75 90 ASN A CA 1
ATOM 694 C C . ASN A 1 90 ? 8.302 -2.505 5.193 1.00 96.75 90 ASN A C 1
ATOM 696 O O . ASN A 1 90 ? 9.294 -3.206 5.427 1.00 96.75 90 ASN A O 1
ATOM 700 N N . PRO A 1 91 ? 7.756 -2.456 3.965 1.00 95.12 91 PRO A N 1
ATOM 701 C CA . PRO A 1 91 ? 8.335 -3.168 2.836 1.00 95.12 91 PRO A CA 1
ATOM 702 C C . PRO A 1 91 ? 9.602 -2.498 2.297 1.00 95.12 91 PRO A C 1
ATOM 704 O O . PRO A 1 91 ? 9.780 -1.282 2.394 1.00 95.12 91 PRO A O 1
ATOM 707 N N . GLY A 1 92 ? 10.469 -3.316 1.696 1.00 90.62 92 GLY A N 1
ATOM 708 C CA . GLY A 1 92 ? 11.533 -2.860 0.804 1.00 90.62 92 GLY A CA 1
ATOM 709 C C . GLY A 1 92 ? 10.991 -2.392 -0.554 1.00 90.62 92 GLY A C 1
ATOM 710 O O . GLY A 1 92 ? 9.900 -1.835 -0.666 1.00 90.62 92 GLY A O 1
ATOM 711 N N . TRP A 1 93 ? 11.755 -2.627 -1.616 1.00 88.50 93 TRP A N 1
ATOM 712 C CA . TRP A 1 93 ? 11.348 -2.323 -2.984 1.00 88.50 93 TRP A CA 1
ATOM 713 C C . TRP A 1 93 ? 10.335 -3.347 -3.492 1.00 88.50 93 TRP A C 1
ATOM 715 O O . TRP A 1 93 ? 10.674 -4.495 -3.788 1.00 88.50 93 TRP A O 1
ATOM 725 N N . VAL A 1 94 ? 9.074 -2.924 -3.566 1.00 91.50 94 VAL A N 1
ATOM 726 C CA . VAL A 1 94 ? 7.960 -3.788 -3.962 1.00 91.50 94 VAL A CA 1
ATOM 727 C C . VAL A 1 94 ? 7.928 -3.944 -5.482 1.00 91.50 94 VAL A C 1
ATOM 729 O O . VAL A 1 94 ? 7.819 -2.952 -6.203 1.00 91.50 94 VAL A O 1
ATOM 732 N N . ILE A 1 95 ? 7.981 -5.180 -5.969 1.00 90.75 95 ILE A N 1
ATOM 733 C CA . ILE A 1 95 ? 7.826 -5.547 -7.385 1.00 90.75 95 ILE A CA 1
ATOM 734 C C . ILE A 1 95 ? 6.792 -6.663 -7.530 1.00 90.75 95 ILE A C 1
ATOM 736 O O . ILE A 1 95 ? 6.403 -7.288 -6.549 1.00 90.75 95 ILE A O 1
ATOM 740 N N . GLY A 1 96 ? 6.339 -6.931 -8.752 1.00 91.38 96 GLY A N 1
ATOM 741 C CA . GLY A 1 96 ? 5.419 -8.032 -9.023 1.00 91.38 96 GLY A CA 1
ATOM 742 C C . GLY A 1 96 ? 4.416 -7.707 -10.128 1.00 91.38 96 GLY A C 1
ATOM 743 O O . GLY A 1 96 ? 4.569 -6.697 -10.821 1.00 91.38 96 GLY A O 1
ATOM 744 N N . PRO A 1 97 ? 3.399 -8.565 -10.315 1.00 92.44 97 PRO A N 1
ATOM 745 C CA . PRO A 1 97 ? 2.335 -8.318 -11.281 1.00 92.44 97 PRO A CA 1
ATOM 746 C C . PRO A 1 97 ? 1.561 -7.038 -10.936 1.00 92.44 97 PRO A C 1
ATOM 748 O O . PRO A 1 97 ? 1.277 -6.766 -9.770 1.00 92.44 97 PRO A O 1
ATOM 751 N N . LEU A 1 98 ? 1.205 -6.263 -11.961 1.00 90.00 98 LEU A N 1
ATOM 752 C CA . LEU A 1 98 ? 0.417 -5.039 -11.823 1.00 90.00 98 LEU A CA 1
ATOM 753 C C . LEU A 1 98 ? -1.057 -5.332 -12.103 1.00 90.00 98 LEU A C 1
ATOM 755 O O . LEU A 1 98 ? -1.382 -5.922 -13.132 1.00 90.00 98 LEU A O 1
ATOM 759 N N . PHE A 1 99 ? -1.938 -4.884 -11.210 1.00 86.75 99 PHE A N 1
ATOM 760 C CA . PHE A 1 99 ? -3.387 -4.925 -11.434 1.00 86.75 99 PHE A CA 1
ATOM 761 C C . PHE A 1 99 ? -3.919 -3.617 -12.020 1.00 86.75 99 PHE A C 1
ATOM 763 O O . PHE A 1 99 ? -4.865 -3.622 -12.805 1.00 86.75 99 PHE A O 1
ATOM 770 N N . GLN A 1 100 ? -3.312 -2.489 -11.654 1.00 85.50 100 GLN A N 1
ATOM 771 C CA . GLN A 1 100 ? -3.671 -1.192 -12.206 1.00 85.50 100 GLN A CA 1
ATOM 772 C C . GLN A 1 100 ? -3.084 -0.995 -13.620 1.00 85.50 100 GLN A C 1
ATOM 774 O O . GLN A 1 100 ? -2.001 -1.504 -13.917 1.00 85.50 100 GLN A O 1
ATOM 779 N N . PRO A 1 101 ? -3.739 -0.202 -14.491 1.00 84.50 101 PRO A N 1
ATOM 780 C CA . PRO A 1 101 ? -3.288 0.038 -15.867 1.00 84.50 101 PRO A CA 1
ATOM 781 C C . PRO A 1 101 ? -2.096 1.010 -15.971 1.00 84.50 101 PRO A C 1
ATOM 783 O O . PRO A 1 101 ? -1.771 1.478 -17.061 1.00 84.50 101 PRO A O 1
ATOM 786 N N . THR A 1 102 ? -1.467 1.364 -14.848 1.00 84.62 102 THR A N 1
ATOM 787 C CA . THR A 1 102 ? -0.366 2.328 -14.761 1.00 84.62 102 THR A CA 1
ATOM 788 C C . THR A 1 102 ? 0.826 1.749 -14.005 1.00 84.62 102 THR A C 1
ATOM 790 O O . THR A 1 102 ? 0.692 0.950 -13.076 1.00 84.62 102 THR A O 1
ATOM 793 N N . PHE A 1 103 ? 2.028 2.182 -14.380 1.00 83.62 103 PHE A N 1
ATOM 794 C CA . PHE A 1 103 ? 3.235 1.826 -13.644 1.00 83.62 103 PHE A CA 1
ATOM 795 C C . PHE A 1 103 ? 3.322 2.632 -12.352 1.00 83.62 103 PHE A C 1
ATOM 797 O O . PHE A 1 103 ? 3.061 3.835 -12.331 1.00 83.62 103 PHE A O 1
ATOM 804 N N . ASN A 1 104 ? 3.700 1.963 -11.270 1.00 84.69 104 ASN A N 1
ATOM 805 C CA . ASN A 1 104 ? 4.068 2.619 -10.028 1.00 84.69 104 ASN A CA 1
ATOM 806 C C . ASN A 1 104 ? 5.572 2.941 -10.027 1.00 84.69 104 ASN A C 1
ATOM 808 O O . ASN A 1 104 ? 6.355 2.393 -10.806 1.00 84.69 104 ASN A O 1
ATOM 812 N N . ALA A 1 105 ? 5.980 3.808 -9.102 1.00 82.44 105 ALA A N 1
ATOM 813 C CA . ALA A 1 105 ? 7.341 4.334 -9.049 1.00 82.44 105 ALA A CA 1
ATOM 814 C C . ALA A 1 105 ? 8.432 3.257 -8.863 1.00 82.44 105 ALA A C 1
ATOM 816 O O . ALA A 1 105 ? 9.585 3.498 -9.209 1.00 82.44 105 ALA A O 1
ATOM 817 N N . THR A 1 106 ? 8.091 2.076 -8.329 1.00 83.00 106 THR A N 1
ATOM 818 C CA . THR A 1 106 ? 9.059 0.986 -8.118 1.00 83.00 106 THR A CA 1
ATOM 819 C C . THR A 1 106 ? 9.269 0.106 -9.353 1.00 83.00 106 THR A C 1
ATOM 821 O O . THR A 1 106 ? 10.360 -0.429 -9.539 1.00 83.00 106 THR A O 1
ATOM 824 N N . VAL A 1 107 ? 8.264 -0.036 -10.225 1.00 84.25 107 VAL A N 1
ATOM 825 C CA . VAL A 1 107 ? 8.369 -0.837 -11.460 1.00 84.25 107 VAL A CA 1
ATOM 826 C C . VAL A 1 107 ? 8.829 0.011 -12.648 1.00 84.25 107 VAL A C 1
ATOM 828 O O . VAL A 1 107 ? 9.463 -0.511 -13.564 1.00 84.25 107 VAL A O 1
ATOM 831 N N . GLU A 1 108 ? 8.584 1.324 -12.625 1.00 82.06 108 GLU A N 1
ATOM 832 C CA . GLU A 1 108 ? 8.990 2.240 -13.698 1.00 82.06 108 GLU A CA 1
ATOM 833 C C . GLU A 1 108 ? 10.491 2.143 -14.068 1.00 82.06 108 GLU A C 1
ATOM 835 O O . GLU A 1 108 ? 10.788 2.091 -15.263 1.00 82.06 108 GLU A O 1
ATOM 840 N N . PRO A 1 109 ? 11.453 2.046 -13.125 1.00 77.31 109 PRO A N 1
ATOM 841 C CA . PRO A 1 109 ? 12.865 1.898 -13.484 1.00 77.31 109 PRO A CA 1
ATOM 842 C C . PRO A 1 109 ? 13.184 0.578 -14.196 1.00 77.31 109 PRO A C 1
ATOM 844 O O . PRO A 1 109 ? 13.961 0.574 -15.149 1.00 77.31 109 PRO A O 1
ATOM 847 N N . ILE A 1 110 ? 12.540 -0.526 -13.796 1.00 78.19 110 ILE A N 1
ATOM 848 C CA . ILE A 1 110 ? 12.689 -1.833 -14.459 1.00 78.19 110 ILE A CA 1
ATOM 849 C C . ILE A 1 110 ? 12.174 -1.738 -15.896 1.00 78.19 110 ILE A C 1
ATOM 851 O O . ILE A 1 110 ? 12.831 -2.197 -16.827 1.00 78.19 110 ILE A O 1
ATOM 855 N N . LEU A 1 111 ? 11.024 -1.089 -16.094 1.00 78.75 111 LEU A N 1
ATOM 856 C CA . LEU A 1 111 ? 10.464 -0.880 -17.424 1.00 78.75 111 LEU A CA 1
ATOM 857 C C . LEU A 1 111 ? 11.380 -0.026 -18.304 1.00 78.75 111 LEU A C 1
ATOM 859 O O . LEU A 1 111 ? 11.603 -0.371 -19.461 1.00 78.75 111 LEU A O 1
ATOM 863 N N . LYS A 1 112 ? 11.909 1.084 -17.774 1.00 77.88 112 LYS A N 1
ATOM 864 C CA . LYS A 1 112 ? 12.831 1.951 -18.521 1.00 77.88 112 LYS A CA 1
ATOM 865 C C . LYS A 1 112 ? 14.070 1.182 -18.970 1.00 77.88 112 LYS A C 1
ATOM 867 O O . LYS A 1 112 ? 14.538 1.408 -20.084 1.00 77.88 112 LYS A O 1
ATOM 872 N N . TYR A 1 113 ? 14.553 0.259 -18.142 1.00 72.94 113 TYR A N 1
ATOM 873 C CA . TYR A 1 113 ? 15.655 -0.612 -18.521 1.00 72.94 113 TYR A CA 1
ATOM 874 C C . TYR A 1 113 ? 15.276 -1.575 -19.643 1.00 72.94 113 TYR A C 1
ATOM 876 O O . TYR A 1 113 ? 15.945 -1.620 -20.673 1.00 72.94 113 TYR A O 1
ATOM 884 N N . VAL A 1 114 ? 14.164 -2.299 -19.486 1.00 75.75 114 VAL A N 1
ATOM 885 C CA . VAL A 1 114 ? 13.660 -3.239 -20.502 1.00 75.75 114 VAL A CA 1
ATOM 886 C C . VAL A 1 114 ? 13.426 -2.533 -21.844 1.00 75.75 114 VAL A C 1
ATOM 888 O O . VAL A 1 114 ? 13.763 -3.071 -22.897 1.00 75.75 114 VAL A O 1
ATOM 891 N N . ASN A 1 115 ? 12.919 -1.299 -21.812 1.00 75.38 115 ASN A N 1
ATOM 892 C CA . ASN A 1 115 ? 12.650 -0.482 -22.996 1.00 75.38 115 ASN A CA 1
ATOM 893 C C . ASN A 1 115 ? 13.874 0.275 -23.533 1.00 75.38 115 ASN A C 1
ATOM 895 O O . ASN A 1 115 ? 13.737 1.005 -24.514 1.00 75.38 115 ASN A O 1
ATOM 899 N N . ARG A 1 116 ? 15.060 0.117 -22.926 1.00 69.62 116 ARG A N 1
ATOM 900 C CA . ARG A 1 116 ? 16.308 0.792 -23.331 1.00 69.62 116 ARG A CA 1
ATOM 901 C C . ARG A 1 116 ? 16.230 2.321 -23.298 1.00 69.62 116 ARG A C 1
ATOM 903 O O . ARG A 1 116 ? 16.884 3.004 -24.083 1.00 69.62 116 ARG A O 1
ATOM 910 N N . THR A 1 117 ? 15.414 2.863 -22.402 1.00 63.66 117 THR A N 1
ATOM 911 C CA . THR A 1 117 ? 15.301 4.309 -22.175 1.00 63.66 117 THR A CA 1
ATOM 912 C C . THR A 1 117 ? 16.055 4.761 -20.924 1.00 63.66 117 THR A C 1
ATOM 914 O O . THR A 1 117 ? 16.017 5.943 -20.599 1.00 63.66 117 THR A O 1
ATOM 917 N N . THR A 1 118 ? 16.699 3.845 -20.193 1.00 59.94 118 THR A N 1
ATOM 918 C CA . THR A 1 118 ? 17.660 4.179 -19.132 1.00 59.94 118 THR A CA 1
ATOM 919 C C . THR A 1 118 ? 18.998 4.591 -19.731 1.00 59.94 118 THR A C 1
ATOM 921 O O . THR A 1 118 ? 19.512 3.942 -20.640 1.00 59.94 118 THR A O 1
ATOM 924 N N . HIS A 1 119 ? 19.603 5.645 -19.189 1.00 58.09 119 HIS A N 1
ATOM 925 C CA . HIS A 1 119 ? 21.009 5.939 -19.442 1.00 58.09 119 HIS A CA 1
ATOM 926 C C . HIS A 1 119 ? 21.877 5.127 -18.465 1.00 58.09 119 HIS A C 1
ATOM 928 O O . HIS A 1 119 ? 21.475 4.911 -17.326 1.00 58.09 119 HIS A O 1
ATOM 934 N N . ALA A 1 120 ? 23.098 4.726 -18.843 1.00 53.31 120 ALA A N 1
ATOM 935 C CA . ALA A 1 120 ? 24.007 3.949 -17.975 1.00 53.31 120 ALA A CA 1
ATOM 936 C C . ALA A 1 120 ? 24.284 4.609 -16.599 1.00 53.31 120 ALA A C 1
ATOM 938 O O . ALA A 1 120 ? 24.598 3.945 -15.610 1.00 53.31 120 ALA A O 1
ATOM 939 N N . ARG A 1 121 ? 24.119 5.936 -16.510 1.00 50.28 121 ARG A N 1
ATOM 940 C CA . ARG A 1 121 ? 24.184 6.709 -15.260 1.00 50.28 121 ARG A CA 1
ATOM 941 C C . ARG A 1 121 ? 23.022 6.405 -14.299 1.00 50.28 121 ARG A C 1
ATOM 943 O O . ARG A 1 121 ? 23.213 6.483 -13.088 1.00 50.28 121 ARG A O 1
ATOM 950 N N . ASP A 1 122 ? 21.858 6.034 -14.824 1.00 55.94 122 ASP A N 1
ATOM 951 C CA . ASP A 1 122 ? 20.649 5.711 -14.059 1.00 55.94 122 ASP A CA 1
ATOM 952 C C . ASP A 1 122 ? 20.741 4.312 -13.420 1.00 55.94 122 ASP A C 1
ATOM 954 O O . ASP A 1 122 ? 20.239 4.100 -12.318 1.00 55.94 122 ASP A O 1
ATOM 958 N N . GLU A 1 123 ? 21.452 3.374 -14.058 1.00 55.03 123 GLU A N 1
ATOM 959 C CA . GLU A 1 123 ? 21.679 2.013 -13.540 1.00 55.03 123 GLU A CA 1
ATOM 960 C C . GLU A 1 123 ? 22.546 2.013 -12.275 1.00 55.03 123 GLU A C 1
ATOM 962 O O . GLU A 1 123 ? 22.171 1.427 -11.257 1.00 55.03 123 GLU A O 1
ATOM 967 N N . ARG A 1 124 ? 23.669 2.746 -12.290 1.00 54.31 124 ARG A N 1
ATOM 968 C CA . ARG A 1 124 ? 24.538 2.903 -11.107 1.00 54.31 124 ARG A CA 1
ATOM 969 C C . ARG A 1 124 ? 23.831 3.642 -9.964 1.00 54.31 124 ARG A C 1
ATOM 971 O O . ARG A 1 124 ? 24.083 3.358 -8.795 1.00 54.31 124 ARG A O 1
ATOM 978 N N . ALA A 1 125 ? 22.921 4.563 -10.290 1.00 54.78 125 ALA A N 1
ATOM 979 C CA . ALA A 1 125 ? 22.103 5.258 -9.301 1.00 54.78 125 ALA A CA 1
ATOM 980 C C . ALA A 1 125 ? 21.054 4.341 -8.645 1.00 54.78 125 ALA A C 1
ATOM 982 O O . ALA A 1 125 ? 20.749 4.535 -7.474 1.00 54.78 125 ALA A O 1
ATOM 983 N N . LEU A 1 126 ? 20.526 3.333 -9.347 1.00 57.59 126 LEU A N 1
ATOM 984 C CA . LEU A 1 126 ? 19.618 2.332 -8.765 1.00 57.59 126 LEU A CA 1
ATOM 985 C C . LEU A 1 126 ? 20.349 1.384 -7.800 1.00 57.59 126 LEU A C 1
ATOM 987 O O . LEU A 1 126 ? 19.833 1.080 -6.722 1.00 57.59 126 LEU A O 1
ATOM 991 N N . ASP A 1 127 ? 21.569 0.971 -8.150 1.00 57.22 127 ASP A N 1
ATOM 992 C CA . ASP A 1 127 ? 22.394 0.066 -7.336 1.00 57.22 127 ASP A CA 1
ATOM 993 C C . ASP A 1 127 ? 22.839 0.661 -6.002 1.00 57.22 127 ASP A C 1
ATOM 995 O O . ASP A 1 127 ? 22.836 -0.029 -4.982 1.00 57.22 127 ASP A O 1
ATOM 999 N N . ALA A 1 128 ? 23.154 1.956 -5.976 1.00 54.47 128 ALA A N 1
ATOM 1000 C CA . ALA A 1 128 ? 23.527 2.654 -4.747 1.00 54.47 128 ALA A CA 1
ATOM 1001 C C . ALA A 1 128 ? 22.368 2.762 -3.730 1.00 54.47 128 ALA A C 1
ATOM 1003 O O . ALA A 1 128 ? 22.564 3.218 -2.603 1.00 54.47 128 ALA A O 1
ATOM 1004 N N . VAL A 1 129 ? 21.147 2.387 -4.125 1.00 57.84 129 VAL A N 1
ATOM 1005 C CA . VAL A 1 129 ? 19.914 2.807 -3.453 1.00 57.84 129 VAL A CA 1
ATOM 1006 C C . VAL A 1 129 ? 19.026 1.635 -3.062 1.00 57.84 129 VAL A C 1
ATOM 1008 O O . VAL A 1 129 ? 18.385 1.694 -2.009 1.00 57.84 129 VAL A O 1
ATOM 1011 N N . VAL A 1 130 ? 18.959 0.588 -3.890 1.00 65.44 130 VAL A N 1
ATOM 1012 C CA . VAL A 1 130 ? 17.902 -0.425 -3.791 1.00 65.44 130 VAL A CA 1
ATOM 1013 C C . VAL A 1 130 ? 18.459 -1.850 -3.712 1.00 65.44 130 VAL A C 1
ATOM 1015 O O . VAL A 1 130 ? 18.422 -2.586 -4.696 1.00 65.44 130 VAL A O 1
ATOM 1018 N N . PRO A 1 131 ? 18.935 -2.299 -2.536 1.00 68.25 131 PRO A N 1
ATOM 1019 C CA . PRO A 1 131 ? 19.348 -3.686 -2.383 1.00 68.25 131 PRO A CA 1
ATOM 1020 C C . PRO A 1 131 ? 18.210 -4.616 -1.946 1.00 68.25 131 PRO A C 1
ATOM 1022 O O . PRO A 1 131 ? 18.396 -5.819 -2.021 1.00 68.25 131 PRO A O 1
ATOM 1025 N N . VAL A 1 132 ? 17.070 -4.119 -1.449 1.00 86.38 132 VAL A N 1
ATOM 1026 C CA . VAL A 1 132 ? 16.020 -4.933 -0.796 1.00 86.38 132 VAL A CA 1
ATOM 1027 C C . VAL A 1 132 ? 14.764 -5.041 -1.652 1.00 86.38 132 VAL A C 1
ATOM 1029 O O . VAL A 1 132 ? 14.122 -4.030 -1.899 1.00 86.38 132 VAL A O 1
ATOM 1032 N N . TRP A 1 133 ? 14.378 -6.258 -2.026 1.00 88.00 133 TRP A N 1
ATOM 1033 C CA . TRP A 1 133 ? 13.245 -6.558 -2.908 1.00 88.00 133 TRP A CA 1
ATOM 1034 C C . TRP A 1 133 ? 12.174 -7.360 -2.176 1.00 88.00 133 TRP A C 1
ATOM 1036 O O . TRP A 1 133 ? 12.498 -8.191 -1.325 1.00 88.00 133 TRP A O 1
ATOM 1046 N N . VAL A 1 134 ? 10.906 -7.151 -2.518 1.00 94.00 134 VAL A N 1
ATOM 1047 C CA . VAL A 1 134 ? 9.775 -7.931 -1.995 1.00 94.00 134 VAL A CA 1
ATOM 1048 C C . VAL A 1 134 ? 8.663 -8.034 -3.043 1.00 94.00 134 VAL A C 1
ATOM 1050 O O . VAL A 1 134 ? 8.449 -7.098 -3.814 1.00 94.00 134 VAL A O 1
ATOM 1053 N N . ASP A 1 135 ? 7.964 -9.169 -3.091 1.00 94.62 135 ASP A N 1
ATOM 1054 C CA . ASP A 1 135 ? 6.813 -9.347 -3.979 1.00 94.62 135 ASP A CA 1
ATOM 1055 C C . ASP A 1 135 ? 5.586 -8.581 -3.443 1.00 94.62 135 ASP A C 1
ATOM 1057 O O . ASP A 1 135 ? 5.327 -8.521 -2.235 1.00 94.62 135 ASP A O 1
ATOM 1061 N N . VAL A 1 136 ? 4.804 -7.983 -4.341 1.00 95.75 136 VAL A N 1
ATOM 1062 C CA . VAL A 1 136 ? 3.573 -7.256 -3.997 1.00 95.75 136 VAL A CA 1
ATOM 1063 C C . VAL A 1 136 ? 2.543 -8.149 -3.300 1.00 95.75 136 VAL A C 1
ATOM 1065 O O . VAL A 1 136 ? 1.834 -7.682 -2.410 1.00 95.75 136 VAL A O 1
ATOM 1068 N N . ARG A 1 137 ? 2.490 -9.442 -3.639 1.00 96.88 137 ARG A N 1
ATOM 1069 C CA . ARG A 1 137 ? 1.581 -10.419 -3.024 1.00 96.88 137 ARG A CA 1
ATOM 1070 C C . ARG A 1 137 ? 1.997 -10.730 -1.594 1.00 96.88 137 ARG A C 1
ATOM 1072 O O . ARG A 1 137 ? 1.140 -10.773 -0.720 1.00 96.88 137 ARG A O 1
ATOM 1079 N N . ASP A 1 138 ? 3.297 -10.858 -1.337 1.00 97.31 138 ASP A N 1
ATOM 1080 C CA . ASP A 1 138 ? 3.821 -11.034 0.023 1.00 97.31 138 ASP A CA 1
ATOM 1081 C C . ASP A 1 138 ? 3.545 -9.793 0.872 1.00 97.31 138 ASP A C 1
ATOM 1083 O O . ASP A 1 138 ? 3.162 -9.900 2.035 1.00 97.31 138 ASP A O 1
ATOM 1087 N N . THR A 1 139 ? 3.666 -8.609 0.266 1.00 96.94 139 THR A N 1
ATOM 1088 C CA . THR A 1 139 ? 3.331 -7.345 0.925 1.00 96.94 139 THR A CA 1
ATOM 1089 C C . THR A 1 139 ? 1.846 -7.288 1.285 1.00 96.94 139 THR A C 1
ATOM 1091 O O . THR A 1 139 ? 1.520 -6.974 2.427 1.00 96.94 139 THR A O 1
ATOM 1094 N N . ALA A 1 140 ? 0.942 -7.628 0.363 1.00 97.62 140 ALA A N 1
ATOM 1095 C CA . ALA A 1 140 ? -0.497 -7.675 0.629 1.00 97.62 140 ALA A CA 1
ATOM 1096 C C . ALA A 1 140 ? -0.854 -8.713 1.708 1.00 97.62 140 ALA A C 1
ATOM 1098 O O . ALA A 1 140 ? -1.541 -8.386 2.675 1.00 97.62 140 ALA A O 1
ATOM 1099 N N . ASN A 1 141 ? -0.321 -9.932 1.596 1.00 98.19 141 ASN A N 1
ATOM 1100 C CA . ASN A 1 141 ? -0.554 -11.004 2.564 1.00 98.19 141 ASN A CA 1
ATOM 1101 C C . ASN A 1 141 ? -0.064 -10.628 3.964 1.00 98.19 141 ASN A C 1
ATOM 1103 O O . ASN A 1 141 ? -0.746 -10.900 4.943 1.00 98.19 141 ASN A O 1
ATOM 1107 N N . ALA A 1 142 ? 1.091 -9.974 4.077 1.00 98.25 142 ALA A N 1
ATOM 1108 C CA . ALA A 1 142 ? 1.617 -9.542 5.365 1.00 98.25 142 ALA A CA 1
ATOM 1109 C C . ALA A 1 142 ? 0.714 -8.520 6.069 1.00 98.25 142 ALA A C 1
ATOM 1111 O O . ALA A 1 142 ? 0.603 -8.576 7.289 1.00 98.25 142 ALA A O 1
ATOM 1112 N N . HIS A 1 143 ? 0.047 -7.624 5.331 1.00 98.50 143 HIS A N 1
ATOM 1113 C CA . HIS A 1 143 ? -0.943 -6.722 5.927 1.00 98.50 143 HIS A CA 1
ATOM 1114 C C . HIS A 1 143 ? -2.132 -7.515 6.482 1.00 98.50 143 HIS A C 1
ATOM 1116 O O . HIS A 1 143 ? -2.484 -7.335 7.644 1.00 98.50 143 HIS A O 1
ATOM 1122 N N . VAL A 1 144 ? -2.702 -8.427 5.686 1.00 98.38 144 VAL A N 1
ATOM 1123 C CA . VAL A 1 144 ? -3.836 -9.269 6.109 1.00 98.38 144 VAL A CA 1
ATOM 1124 C C . VAL A 1 144 ? -3.470 -10.105 7.336 1.00 98.38 144 VAL A C 1
ATOM 1126 O O . VAL A 1 144 ? -4.162 -10.049 8.344 1.00 98.38 144 VAL A O 1
ATOM 1129 N N . LEU A 1 145 ? -2.332 -10.801 7.306 1.00 98.38 145 LEU A N 1
ATOM 1130 C CA . LEU A 1 145 ? -1.874 -11.643 8.415 1.00 98.38 145 LEU A CA 1
ATOM 1131 C C . LEU A 1 145 ? -1.559 -10.843 9.684 1.00 98.38 145 LEU A C 1
ATOM 1133 O O . LEU A 1 145 ? -1.780 -11.340 10.786 1.00 98.38 145 LEU A O 1
ATOM 1137 N N . ALA A 1 146 ? -1.024 -9.628 9.543 1.00 98.12 146 ALA A N 1
ATOM 1138 C CA . ALA A 1 146 ? -0.785 -8.742 10.676 1.00 98.12 146 ALA A CA 1
ATOM 1139 C C . ALA A 1 146 ? -2.096 -8.272 11.318 1.00 98.12 146 ALA A C 1
ATOM 1141 O O . ALA A 1 146 ? -2.151 -8.138 12.533 1.00 98.12 146 ALA A O 1
ATOM 1142 N N . PHE A 1 147 ? -3.139 -8.046 10.520 1.00 98.19 147 PHE A N 1
ATOM 1143 C CA . PHE A 1 147 ? -4.458 -7.666 11.018 1.00 98.19 147 PHE A CA 1
ATOM 1144 C C . PHE A 1 147 ? -5.206 -8.845 11.660 1.00 98.19 147 PHE A C 1
ATOM 1146 O O . PHE A 1 147 ? -5.772 -8.709 12.739 1.00 98.19 147 PHE A O 1
ATOM 1153 N N . GLU A 1 148 ? -5.194 -10.016 11.022 1.00 98.25 148 GLU A N 1
ATOM 1154 C CA . GLU A 1 148 ? -5.965 -11.184 11.467 1.00 98.25 148 GLU A CA 1
ATOM 1155 C C . GLU A 1 148 ? -5.367 -11.891 12.691 1.00 98.25 148 GLU A C 1
ATOM 1157 O O . GLU A 1 148 ? -6.074 -12.629 13.376 1.00 98.25 148 GLU A O 1
ATOM 1162 N N . ASN A 1 149 ? -4.072 -11.711 12.971 1.00 97.94 149 ASN A N 1
ATOM 1163 C CA . ASN A 1 149 ? -3.408 -12.338 14.109 1.00 97.94 149 ASN A CA 1
ATOM 1164 C C . ASN A 1 149 ? -3.503 -11.447 15.362 1.00 97.94 149 ASN A C 1
ATOM 1166 O O . ASN A 1 149 ? -2.752 -10.476 15.456 1.00 97.94 149 ASN A O 1
ATOM 1170 N N . PRO A 1 150 ? -4.281 -11.822 16.398 1.00 96.69 150 PRO A N 1
ATOM 1171 C CA . PRO A 1 150 ? -4.466 -10.983 17.588 1.00 96.69 150 PRO A CA 1
ATOM 1172 C C . PRO A 1 150 ? -3.194 -10.771 18.423 1.00 96.69 150 PRO A C 1
ATOM 1174 O O . PRO A 1 150 ? -3.189 -9.978 19.356 1.00 96.69 150 PRO A O 1
ATOM 1177 N N . SER A 1 151 ? -2.128 -11.535 18.158 1.00 98.00 151 SER A N 1
ATOM 1178 C CA . SER A 1 151 ? -0.829 -11.378 18.828 1.00 98.00 151 SER A CA 1
ATOM 1179 C C . SER A 1 151 ? 0.154 -10.499 18.048 1.00 98.00 151 SER A C 1
ATOM 1181 O O . SER A 1 151 ? 1.255 -10.234 18.544 1.00 98.00 151 SER A O 1
ATOM 1183 N N . ALA A 1 152 ? -0.189 -10.088 16.823 1.00 98.00 152 ALA A N 1
ATOM 1184 C CA . ALA A 1 152 ? 0.657 -9.211 16.029 1.00 98.00 152 ALA A CA 1
ATOM 1185 C C . ALA A 1 152 ? 0.780 -7.845 16.707 1.00 98.00 152 ALA A C 1
ATOM 1187 O O . ALA A 1 152 ? -0.194 -7.284 17.191 1.00 98.00 152 ALA A O 1
ATOM 1188 N N . ASN A 1 153 ? 2.002 -7.322 16.784 1.00 97.75 153 ASN A N 1
ATOM 1189 C CA . ASN A 1 153 ? 2.261 -6.032 17.411 1.00 97.75 153 ASN A CA 1
ATOM 1190 C C . ASN A 1 153 ? 3.541 -5.401 16.857 1.00 97.75 153 ASN A C 1
ATOM 1192 O O . ASN A 1 153 ? 4.451 -6.086 16.381 1.00 97.75 153 ASN A O 1
ATOM 1196 N N . GLY A 1 154 ? 3.627 -4.077 16.959 1.00 97.50 154 GLY A N 1
ATOM 1197 C CA . GLY A 1 154 ? 4.831 -3.340 16.600 1.00 97.50 154 GLY A CA 1
ATOM 1198 C C . GLY A 1 154 ? 5.027 -3.205 15.090 1.00 97.50 154 GLY A C 1
ATOM 1199 O O . GLY A 1 154 ? 4.108 -2.842 14.361 1.00 97.50 154 GLY A O 1
ATOM 1200 N N . ARG A 1 155 ? 6.267 -3.416 14.638 1.00 98.44 155 ARG A N 1
ATOM 1201 C CA . ARG A 1 155 ? 6.741 -3.077 13.288 1.00 98.44 155 ARG A CA 1
ATOM 1202 C C . ARG A 1 155 ? 7.294 -4.322 12.596 1.00 98.44 155 ARG A C 1
ATOM 1204 O O . ARG A 1 155 ? 8.151 -4.998 13.172 1.00 98.44 155 ARG A O 1
ATOM 1211 N N . TYR A 1 156 ? 6.879 -4.580 11.359 1.00 97.75 156 TYR A N 1
ATOM 1212 C CA . TYR A 1 156 ? 7.311 -5.728 10.559 1.00 97.75 156 TYR A CA 1
ATOM 1213 C C . TYR A 1 156 ? 8.053 -5.279 9.300 1.00 97.75 156 TYR A C 1
ATOM 1215 O O . TYR A 1 156 ? 7.465 -4.702 8.390 1.00 97.75 156 TYR A O 1
ATOM 1223 N N . CYS A 1 157 ? 9.348 -5.587 9.210 1.00 96.25 157 CYS A N 1
ATOM 1224 C CA . CYS A 1 157 ? 10.120 -5.379 7.984 1.00 96.25 157 CYS A CA 1
ATOM 1225 C C . CYS A 1 157 ? 9.809 -6.481 6.965 1.00 96.25 157 CYS A C 1
ATOM 1227 O O . CYS A 1 157 ? 9.978 -7.659 7.284 1.00 96.25 157 CYS A O 1
ATOM 1229 N N . LEU A 1 158 ? 9.445 -6.115 5.733 1.00 94.94 158 LEU A N 1
ATOM 123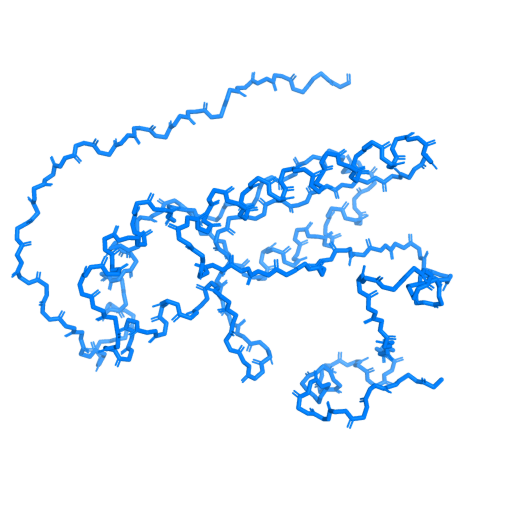0 C CA . LEU A 1 158 ? 9.261 -7.082 4.647 1.00 94.94 158 LEU A CA 1
ATOM 1231 C C . LEU A 1 158 ? 10.391 -6.991 3.630 1.00 94.94 158 LEU A C 1
ATOM 1233 O O . LEU A 1 158 ? 10.505 -6.027 2.870 1.00 94.94 158 LEU A O 1
ATOM 1237 N N . VAL A 1 159 ? 11.212 -8.035 3.619 1.00 92.19 159 VAL A N 1
ATOM 1238 C CA . VAL A 1 159 ? 12.327 -8.215 2.694 1.00 92.19 159 VAL A CA 1
ATOM 1239 C C . VAL A 1 159 ? 12.270 -9.646 2.178 1.00 92.19 159 VAL A C 1
ATOM 1241 O O . VAL A 1 159 ? 12.458 -10.582 2.950 1.00 92.19 159 VAL A O 1
ATOM 1244 N N . GLY A 1 160 ? 12.013 -9.811 0.884 1.00 88.38 160 GLY A N 1
ATOM 1245 C CA . GLY A 1 160 ? 12.054 -11.112 0.216 1.00 88.38 160 GLY A CA 1
ATOM 1246 C C . GLY A 1 160 ? 13.473 -11.505 -0.196 1.00 88.38 160 GLY A C 1
ATOM 1247 O O . GLY A 1 160 ? 13.871 -12.654 -0.035 1.00 88.38 160 GLY A O 1
ATOM 1248 N N . SER A 1 161 ? 14.264 -10.550 -0.698 1.00 86.25 161 SER A N 1
ATOM 1249 C CA . SER A 1 161 ? 15.650 -10.796 -1.110 1.00 86.25 161 SER A CA 1
ATOM 1250 C C . SER A 1 161 ? 16.520 -9.544 -1.031 1.00 86.25 161 SER A C 1
ATOM 1252 O O . SER A 1 161 ? 16.018 -8.423 -1.134 1.00 86.25 161 SER A O 1
ATOM 1254 N N . THR A 1 162 ? 17.832 -9.740 -0.879 1.00 85.38 162 THR A N 1
ATOM 1255 C CA . THR A 1 162 ? 18.839 -8.674 -0.936 1.00 85.38 162 THR A CA 1
ATOM 1256 C C . THR A 1 162 ? 19.775 -8.873 -2.127 1.00 85.38 162 THR A C 1
ATOM 1258 O O . THR A 1 162 ? 20.696 -9.690 -2.051 1.00 85.38 162 THR A O 1
ATOM 1261 N N . ILE A 1 163 ? 19.536 -8.178 -3.238 1.00 81.00 163 ILE A N 1
ATOM 1262 C CA . ILE A 1 163 ? 20.270 -8.336 -4.505 1.00 81.00 163 ILE A CA 1
ATOM 1263 C C . ILE A 1 163 ? 20.482 -6.940 -5.110 1.00 81.00 163 ILE A C 1
ATOM 1265 O O . ILE A 1 163 ? 19.586 -6.108 -5.030 1.00 81.00 163 ILE A O 1
ATOM 1269 N N . SER A 1 164 ? 21.650 -6.653 -5.693 1.00 77.12 164 SER A N 1
ATOM 1270 C CA . SER A 1 164 ? 21.861 -5.389 -6.416 1.00 77.12 164 SER A CA 1
ATOM 1271 C C . SER A 1 164 ? 20.989 -5.338 -7.675 1.00 77.12 164 SER A C 1
ATOM 1273 O O . SER A 1 164 ? 20.750 -6.363 -8.315 1.00 77.12 164 SER A O 1
ATOM 1275 N N . CYS A 1 165 ? 20.531 -4.151 -8.062 1.00 71.38 165 CYS A N 1
ATOM 1276 C CA . CYS A 1 165 ? 19.820 -3.936 -9.318 1.00 71.38 165 CYS A CA 1
ATOM 1277 C C . CYS A 1 165 ? 20.630 -4.474 -10.513 1.00 71.38 165 CYS A C 1
ATOM 1279 O O . CYS A 1 165 ? 20.084 -5.227 -11.307 1.00 71.38 165 CYS A O 1
ATOM 1281 N N . SER A 1 166 ? 21.946 -4.242 -10.584 1.00 72.06 166 SER A N 1
ATOM 1282 C CA . SER A 1 166 ? 22.834 -4.815 -11.614 1.00 72.06 166 SER A CA 1
ATOM 1283 C C . SER A 1 166 ? 22.724 -6.333 -11.728 1.00 72.06 166 SER A C 1
ATOM 1285 O O . SER A 1 166 ? 22.693 -6.882 -12.830 1.00 72.06 166 SER A O 1
ATOM 1287 N N . LYS A 1 167 ? 22.628 -7.037 -10.596 1.00 78.12 167 LYS A N 1
ATOM 1288 C CA . LYS A 1 167 ? 22.463 -8.489 -10.584 1.00 78.12 167 LYS A CA 1
ATOM 1289 C C . LYS A 1 167 ? 21.046 -8.902 -10.980 1.00 78.12 167 LYS A C 1
ATOM 1291 O O . LYS A 1 167 ? 20.906 -9.899 -11.678 1.00 78.12 167 LYS A O 1
ATOM 1296 N N . VAL A 1 168 ? 20.019 -8.130 -10.617 1.00 77.38 168 VAL A N 1
ATOM 1297 C CA . VAL A 1 168 ? 18.651 -8.319 -11.139 1.00 77.38 168 VAL A CA 1
ATOM 1298 C C . VAL A 1 168 ? 18.631 -8.176 -12.661 1.00 77.38 168 VAL A C 1
ATOM 1300 O O . VAL A 1 168 ? 18.019 -8.993 -13.347 1.00 77.38 168 VAL A O 1
ATOM 1303 N N . MET A 1 169 ? 19.367 -7.211 -13.208 1.00 72.62 169 MET A N 1
ATOM 1304 C CA . MET A 1 169 ? 19.414 -6.984 -14.651 1.00 72.62 169 MET A CA 1
ATOM 1305 C C . MET A 1 169 ? 20.076 -8.145 -15.396 1.00 72.62 169 MET A C 1
ATOM 1307 O O . MET A 1 169 ? 19.645 -8.485 -16.492 1.00 72.62 169 MET A O 1
ATOM 1311 N N . LYS A 1 170 ? 21.056 -8.814 -14.773 1.00 77.56 170 LYS A N 1
ATOM 1312 C CA . LYS A 1 170 ? 21.686 -10.038 -15.302 1.00 77.56 170 LYS A CA 1
ATOM 1313 C C . LYS A 1 170 ? 20.753 -11.262 -15.281 1.00 77.56 170 LYS A C 1
ATOM 1315 O O . LYS A 1 170 ? 20.968 -12.174 -16.067 1.00 77.56 170 LYS A O 1
ATOM 1320 N N . ILE A 1 171 ? 19.707 -11.274 -14.446 1.00 81.88 171 ILE A N 1
ATOM 1321 C CA . ILE A 1 171 ? 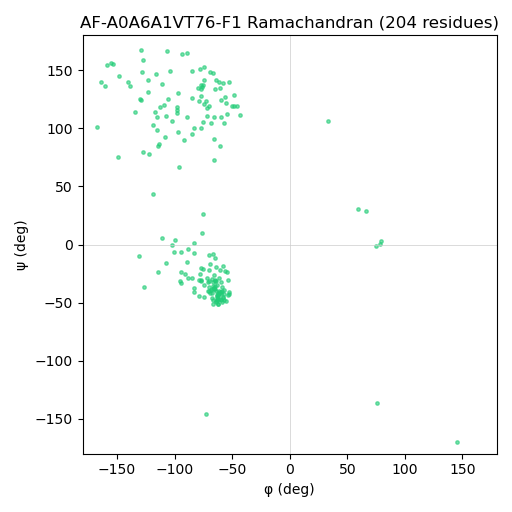18.699 -12.354 -14.405 1.00 81.88 171 ILE A CA 1
ATOM 1322 C C . ILE A 1 171 ? 17.685 -12.219 -15.556 1.00 81.88 171 ILE A C 1
ATOM 1324 O O . ILE A 1 171 ? 17.161 -13.217 -16.047 1.00 81.88 171 ILE A O 1
ATOM 1328 N N . LEU A 1 172 ? 17.394 -10.997 -16.018 1.00 76.88 172 LEU A N 1
ATOM 1329 C CA . LEU A 1 172 ? 16.369 -10.765 -17.045 1.00 76.88 172 LEU A CA 1
ATOM 1330 C C . LEU A 1 172 ? 16.610 -11.535 -18.363 1.00 76.88 172 LEU A C 1
ATOM 1332 O O . LEU A 1 172 ? 15.640 -12.110 -18.857 1.00 76.88 172 LEU A O 1
ATOM 1336 N N . PRO A 1 173 ? 17.837 -11.627 -18.918 1.00 75.69 173 PRO A N 1
ATOM 1337 C CA . PRO A 1 173 ? 18.124 -12.442 -20.101 1.00 75.69 173 PRO A CA 1
ATOM 1338 C C . PRO A 1 173 ? 17.938 -13.939 -19.878 1.00 75.69 173 PRO A C 1
ATOM 1340 O O . PRO A 1 173 ? 17.586 -14.651 -20.811 1.00 75.69 173 PRO A O 1
ATOM 1343 N N . GLU A 1 174 ? 18.169 -14.431 -18.657 1.00 83.19 174 GLU A N 1
ATOM 1344 C CA . GLU A 1 174 ? 17.985 -15.850 -18.334 1.00 83.19 174 GLU A CA 1
ATOM 1345 C C . GLU A 1 174 ? 16.499 -16.231 -18.388 1.00 83.19 174 GLU A C 1
ATOM 1347 O O . GLU A 1 174 ? 16.143 -17.309 -18.861 1.00 83.19 174 GLU A O 1
ATOM 1352 N N . ILE A 1 175 ? 15.623 -15.328 -17.934 1.00 82.75 175 ILE A N 1
ATOM 1353 C CA . ILE A 1 175 ? 14.166 -15.529 -17.911 1.00 82.75 175 ILE A CA 1
ATOM 1354 C C . ILE A 1 175 ? 13.537 -15.207 -19.274 1.00 82.75 175 ILE A C 1
ATOM 1356 O O . ILE A 1 175 ? 12.610 -15.888 -19.716 1.00 82.75 175 ILE A O 1
ATOM 1360 N N . PHE A 1 176 ? 14.040 -14.177 -19.955 1.00 82.38 176 PHE A N 1
ATOM 1361 C CA . PHE A 1 176 ? 13.551 -13.705 -21.2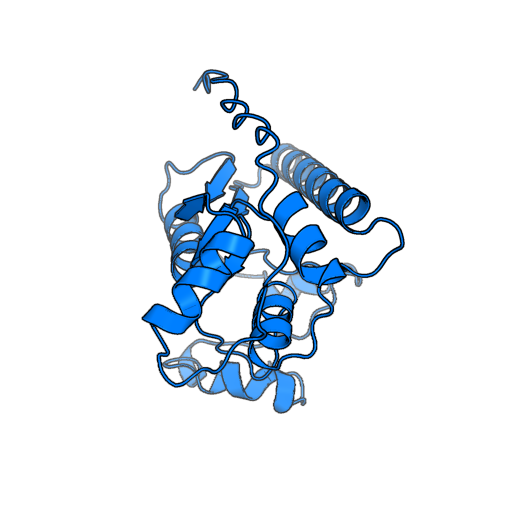46 1.00 82.38 176 PHE A CA 1
ATOM 1362 C C . PHE A 1 176 ? 14.683 -13.745 -22.284 1.00 82.38 176 PHE A C 1
ATOM 1364 O O . PHE A 1 176 ? 15.230 -12.702 -22.633 1.00 82.38 176 PHE A O 1
ATOM 1371 N N . PRO A 1 177 ? 15.021 -14.921 -22.844 1.00 76.62 177 PRO A N 1
ATOM 1372 C CA . PRO A 1 177 ? 16.194 -15.088 -23.714 1.00 76.62 177 PRO A CA 1
ATOM 1373 C C . PRO A 1 177 ? 16.133 -14.297 -25.030 1.00 76.62 177 PRO A C 1
ATOM 1375 O O . PRO A 1 177 ? 17.161 -14.039 -25.645 1.00 76.62 177 PRO A O 1
ATOM 1378 N N . ASN A 1 178 ? 14.938 -13.878 -25.460 1.00 78.75 178 ASN A N 1
ATOM 1379 C CA . ASN A 1 178 ? 14.754 -13.021 -26.638 1.00 78.75 178 ASN A CA 1
ATOM 1380 C C . ASN A 1 178 ? 14.819 -11.520 -26.308 1.00 78.75 178 ASN A C 1
ATOM 1382 O O . ASN A 1 178 ? 14.707 -10.685 -27.209 1.00 78.75 178 ASN A O 1
ATOM 1386 N N . LEU A 1 179 ? 14.951 -11.162 -25.028 1.00 71.31 179 LEU A N 1
ATOM 1387 C CA . LEU A 1 179 ? 15.109 -9.782 -24.604 1.00 71.31 179 LEU A CA 1
ATOM 1388 C C . LEU A 1 179 ? 16.548 -9.354 -24.889 1.00 71.31 179 LEU A C 1
ATOM 1390 O O . LEU A 1 179 ? 17.474 -9.663 -24.145 1.00 71.31 179 LEU A O 1
ATOM 1394 N N . ILE A 1 180 ? 16.738 -8.630 -25.988 1.00 66.62 180 ILE A N 1
ATOM 1395 C CA . ILE A 1 180 ? 18.039 -8.050 -26.305 1.00 66.62 180 ILE A CA 1
ATOM 1396 C C . ILE A 1 180 ? 18.262 -6.898 -25.315 1.00 66.62 180 ILE A C 1
ATOM 1398 O O . ILE A 1 180 ? 17.517 -5.912 -25.346 1.00 66.62 180 ILE A O 1
ATOM 1402 N N . LEU A 1 181 ? 19.290 -6.987 -24.477 1.00 64.25 181 LEU A N 1
ATOM 1403 C CA . LEU A 1 181 ? 19.689 -5.925 -23.547 1.00 64.25 181 LEU A CA 1
ATOM 1404 C C . LEU A 1 181 ? 20.769 -5.004 -24.151 1.00 64.25 181 LEU A C 1
ATOM 1406 O O . LEU A 1 181 ? 21.337 -5.346 -25.193 1.00 64.25 181 LEU A O 1
ATOM 1410 N N . PRO A 1 182 ? 21.015 -3.810 -23.577 1.00 59.78 182 PRO A N 1
ATOM 1411 C CA . PRO A 1 182 ? 22.181 -2.995 -23.922 1.00 59.78 182 PRO A CA 1
ATOM 1412 C C . PRO A 1 182 ? 23.483 -3.724 -23.542 1.00 59.78 182 PRO A C 1
ATOM 1414 O O . PRO A 1 182 ? 23.538 -4.383 -22.505 1.00 59.78 182 PRO A O 1
ATOM 1417 N N . ASP A 1 183 ? 24.520 -3.608 -24.375 1.00 55.78 183 ASP A N 1
ATOM 1418 C CA . ASP A 1 183 ? 25.852 -4.154 -24.083 1.00 55.78 183 ASP A CA 1
ATOM 1419 C C . ASP A 1 183 ? 26.512 -3.315 -22.979 1.00 55.78 183 ASP A C 1
ATOM 1421 O O . ASP A 1 183 ? 26.871 -2.158 -23.200 1.00 55.78 183 ASP A O 1
ATOM 1425 N N . ASN A 1 184 ? 26.674 -3.888 -21.786 1.00 53.19 184 ASN A N 1
ATOM 1426 C CA . ASN A 1 184 ? 27.420 -3.266 -20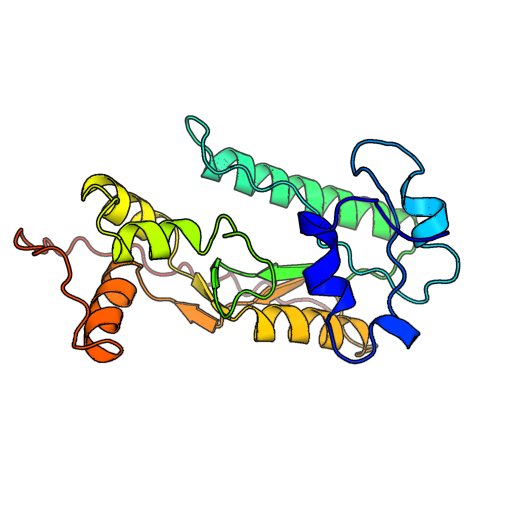.692 1.00 53.19 184 ASN A CA 1
ATOM 1427 C C . ASN A 1 184 ? 28.860 -3.801 -20.692 1.00 53.19 184 ASN A C 1
ATOM 1429 O O . ASN A 1 184 ? 29.266 -4.524 -19.784 1.00 53.19 184 ASN A O 1
ATOM 1433 N N . SER A 1 185 ? 29.634 -3.474 -21.727 1.00 43.31 185 SER A N 1
ATOM 1434 C CA . SER A 1 185 ? 31.087 -3.655 -21.706 1.00 43.31 185 SER A CA 1
ATOM 1435 C C . SER A 1 185 ? 31.743 -2.368 -21.210 1.00 43.31 185 SER A C 1
ATOM 1437 O O . SER A 1 185 ? 32.023 -1.495 -22.022 1.00 43.31 185 SER A O 1
ATOM 1439 N N . GLU A 1 186 ? 31.953 -2.236 -19.898 1.00 42.16 186 GLU A N 1
ATOM 1440 C CA . GLU A 1 186 ? 33.032 -1.413 -19.323 1.00 42.16 186 GLU A CA 1
ATOM 1441 C C . GLU A 1 186 ? 33.199 -1.714 -17.817 1.00 42.16 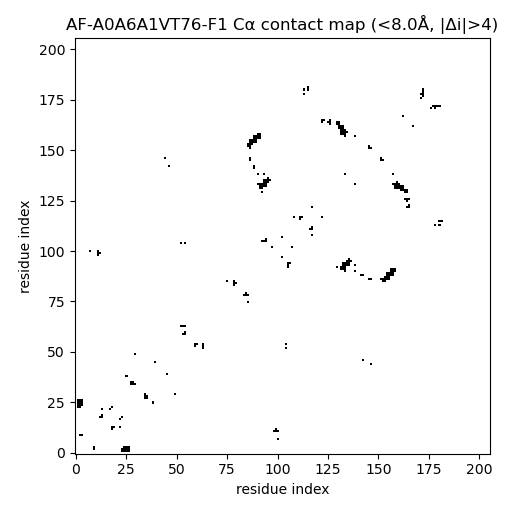186 GLU A C 1
ATOM 1443 O O . GLU A 1 186 ? 32.407 -1.278 -16.980 1.00 42.16 186 GLU A O 1
ATOM 1448 N N . ASP A 1 187 ? 34.231 -2.524 -17.550 1.00 41.19 187 ASP A N 1
ATOM 1449 C CA . ASP A 1 187 ? 34.985 -2.809 -16.319 1.00 41.19 187 ASP A CA 1
ATOM 1450 C C . ASP A 1 187 ? 34.275 -2.774 -14.950 1.00 41.19 187 ASP A C 1
ATOM 1452 O O . ASP A 1 187 ? 34.055 -1.728 -14.332 1.00 41.19 187 ASP A O 1
ATOM 1456 N N . ASP A 1 188 ? 34.063 -3.985 -14.415 1.00 41.09 188 ASP A N 1
ATOM 1457 C CA . ASP A 1 188 ? 33.847 -4.269 -12.994 1.00 41.09 188 ASP A CA 1
ATOM 1458 C C . ASP A 1 188 ? 35.134 -3.938 -12.207 1.00 41.09 188 ASP A C 1
ATOM 1460 O O . ASP A 1 188 ? 36.025 -4.771 -12.025 1.00 41.09 188 ASP A O 1
ATOM 1464 N N . HIS A 1 189 ? 35.252 -2.707 -11.709 1.00 40.44 189 HIS A N 1
ATOM 1465 C CA . HIS A 1 189 ? 36.088 -2.456 -10.538 1.00 40.44 189 HIS A CA 1
ATOM 1466 C C . HIS A 1 189 ? 35.268 -2.792 -9.289 1.00 40.44 189 HIS A C 1
ATOM 1468 O O . HIS A 1 189 ? 34.425 -2.008 -8.856 1.00 40.44 189 HIS A O 1
ATOM 1474 N N . ASP A 1 190 ? 35.520 -3.980 -8.733 1.00 43.47 190 ASP A N 1
ATOM 1475 C CA . ASP A 1 190 ? 35.013 -4.439 -7.438 1.00 43.47 190 ASP A CA 1
ATOM 1476 C C . ASP A 1 190 ? 35.493 -3.506 -6.306 1.00 43.47 190 ASP A C 1
ATOM 1478 O O . ASP A 1 190 ? 36.493 -3.768 -5.633 1.00 43.47 190 ASP A O 1
ATOM 1482 N N . GLU A 1 191 ? 34.787 -2.400 -6.064 1.00 36.06 191 GLU A N 1
ATOM 1483 C CA . GLU A 1 191 ? 34.864 -1.721 -4.772 1.00 36.06 191 GLU A CA 1
ATOM 1484 C C . GLU A 1 191 ? 34.031 -2.501 -3.741 1.00 36.06 191 GLU A C 1
ATOM 1486 O O . GLU A 1 191 ? 32.890 -2.887 -4.017 1.00 36.06 191 GLU A O 1
ATOM 1491 N N . PRO A 1 192 ? 34.565 -2.755 -2.532 1.00 35.59 192 PRO A N 1
ATOM 1492 C CA . PRO A 1 192 ? 33.868 -3.553 -1.539 1.00 35.59 192 PRO A CA 1
ATOM 1493 C C . PRO A 1 192 ? 32.599 -2.833 -1.073 1.00 35.59 192 PRO A C 1
ATOM 1495 O O . PRO A 1 192 ? 32.648 -1.844 -0.340 1.00 35.59 192 PRO A O 1
ATOM 1498 N N . LEU A 1 193 ? 31.450 -3.380 -1.481 1.00 44.94 193 LEU A N 1
ATOM 1499 C CA . LEU A 1 193 ? 30.126 -3.015 -0.990 1.00 44.94 193 LEU A CA 1
ATOM 1500 C C . LEU A 1 193 ? 30.134 -2.981 0.543 1.00 44.94 193 LEU A C 1
ATOM 1502 O O . LEU A 1 193 ? 30.561 -3.933 1.206 1.00 44.94 193 LEU A O 1
ATOM 1506 N N . CYS A 1 194 ? 29.647 -1.873 1.104 1.00 33.59 194 CYS A N 1
ATOM 1507 C CA . CYS A 1 194 ? 29.456 -1.710 2.539 1.00 33.59 194 CYS A CA 1
ATOM 1508 C C . CYS A 1 194 ? 28.673 -2.921 3.071 1.00 33.59 194 CYS A C 1
ATOM 1510 O O . CYS A 1 194 ? 27.560 -3.193 2.613 1.00 33.59 194 CYS A O 1
ATOM 1512 N N . GLN A 1 195 ? 29.276 -3.684 3.990 1.00 30.52 195 GLN A N 1
ATOM 1513 C CA . GLN A 1 195 ? 28.639 -4.871 4.556 1.00 30.52 195 GLN A CA 1
ATOM 1514 C C . GLN A 1 195 ? 27.258 -4.496 5.102 1.00 30.52 195 GLN A C 1
ATOM 1516 O O . GLN A 1 195 ? 27.139 -3.440 5.730 1.00 30.52 195 GLN A O 1
ATOM 1521 N N . PRO A 1 196 ? 26.225 -5.344 4.920 1.00 40.66 196 PRO A N 1
ATOM 1522 C CA . PRO A 1 196 ? 24.925 -5.093 5.514 1.00 40.66 196 PRO A CA 1
ATOM 1523 C C . PRO A 1 196 ? 25.134 -4.908 7.012 1.00 40.66 196 PRO A C 1
ATOM 1525 O O . PRO A 1 196 ? 25.535 -5.839 7.720 1.00 40.66 196 PRO A O 1
ATOM 1528 N N . THR A 1 197 ? 24.916 -3.685 7.497 1.00 37.16 197 THR A N 1
ATOM 1529 C CA . THR A 1 197 ? 24.931 -3.422 8.926 1.00 37.16 197 THR A CA 1
ATOM 1530 C C . THR A 1 197 ? 23.848 -4.314 9.505 1.00 37.16 197 THR A C 1
ATOM 1532 O O . THR A 1 197 ? 22.660 -4.154 9.228 1.00 37.16 197 THR A O 1
ATOM 1535 N N . ARG A 1 198 ? 24.268 -5.352 10.242 1.00 31.69 198 ARG A N 1
ATOM 1536 C CA . ARG A 1 198 ? 23.344 -6.203 10.989 1.00 31.69 198 ARG A CA 1
ATOM 1537 C C . ARG A 1 198 ? 22.424 -5.262 11.747 1.00 31.69 198 ARG A C 1
ATOM 1539 O O . ARG A 1 198 ? 22.911 -4.487 12.570 1.00 31.69 198 ARG A O 1
ATOM 1546 N N . CYS A 1 199 ? 21.123 -5.344 11.467 1.00 32.88 199 CYS A N 1
ATOM 1547 C CA . CYS A 1 199 ? 20.112 -4.687 12.278 1.00 32.88 199 CYS A CA 1
ATOM 1548 C C . CYS A 1 199 ? 20.471 -4.979 13.743 1.00 32.88 199 CYS A C 1
ATOM 1550 O O . CYS A 1 199 ? 20.586 -6.162 14.099 1.00 32.88 199 CYS A O 1
ATOM 1552 N N . PRO A 1 200 ? 20.754 -3.960 14.578 1.00 31.09 200 PRO A N 1
ATOM 1553 C CA . PRO A 1 200 ? 21.114 -4.206 15.959 1.00 31.09 200 PRO A CA 1
ATOM 1554 C C . PRO A 1 200 ? 19.979 -5.022 16.559 1.00 31.09 200 PRO A C 1
ATOM 1556 O O . PRO A 1 200 ? 18.828 -4.587 16.522 1.00 31.09 200 PRO A O 1
ATOM 1559 N N . ARG A 1 201 ? 20.282 -6.218 17.078 1.00 34.72 201 ARG A N 1
ATOM 1560 C CA . ARG A 1 201 ? 19.331 -7.009 17.864 1.00 34.72 201 ARG A CA 1
ATOM 1561 C C . ARG A 1 201 ? 19.053 -6.244 19.159 1.00 34.72 201 ARG A C 1
ATOM 1563 O O . ARG A 1 201 ? 19.537 -6.615 20.227 1.00 34.72 201 ARG A O 1
ATOM 1570 N N . ARG A 1 202 ? 18.307 -5.141 19.085 1.00 38.56 202 ARG A N 1
ATOM 1571 C CA . ARG A 1 202 ? 17.627 -4.593 20.247 1.00 38.56 202 ARG A CA 1
ATOM 1572 C C . ARG A 1 202 ? 16.562 -5.621 20.564 1.00 38.56 202 ARG A C 1
ATOM 1574 O O . ARG A 1 202 ? 15.600 -5.769 19.821 1.00 38.56 202 ARG A O 1
ATOM 1581 N N . ARG A 1 203 ? 16.824 -6.401 21.614 1.00 36.22 203 ARG A N 1
ATOM 1582 C CA . ARG A 1 203 ? 15.840 -7.278 22.242 1.00 36.22 203 ARG A CA 1
ATOM 1583 C C . ARG A 1 203 ? 14.540 -6.481 22.341 1.00 36.22 203 ARG A C 1
ATOM 1585 O O . ARG A 1 203 ? 14.506 -5.501 23.085 1.00 36.22 203 ARG A O 1
ATOM 1592 N N . GLN A 1 204 ? 13.525 -6.869 21.574 1.00 37.69 204 GLN A N 1
ATOM 1593 C CA . GLN A 1 204 ? 12.150 -6.535 21.912 1.00 37.69 204 GLN A CA 1
ATOM 1594 C C . GLN A 1 204 ? 11.958 -7.113 23.314 1.00 37.69 204 GLN A C 1
ATOM 1596 O O . GLN A 1 204 ? 11.988 -8.329 23.507 1.00 37.69 204 GLN A O 1
ATOM 1601 N N . LYS A 1 205 ? 11.963 -6.240 24.321 1.00 33.00 205 LYS A N 1
ATOM 1602 C CA . LYS A 1 205 ? 11.424 -6.614 25.619 1.00 33.00 205 LYS A CA 1
ATOM 1603 C C . LYS A 1 205 ? 9.913 -6.596 25.427 1.00 33.00 205 LYS A C 1
ATOM 1605 O O . LYS A 1 205 ? 9.393 -5.579 24.970 1.00 33.00 205 LYS A O 1
ATOM 1610 N N . ALA A 1 206 ? 9.322 -7.760 25.678 1.00 40.12 206 ALA A N 1
ATOM 1611 C CA . ALA A 1 206 ? 7.893 -7.963 25.848 1.00 40.12 206 ALA A CA 1
ATOM 1612 C C . ALA A 1 206 ? 7.302 -6.972 26.858 1.00 40.12 206 ALA A C 1
ATOM 1614 O O . ALA A 1 206 ? 8.071 -6.514 27.742 1.00 40.12 206 ALA A O 1
#

Foldseek 3Di:
DADDPDCLPPVLVCPDVCCVPPNGHADADPPDPCSCVVVCPPDPDDDPPDDDDDQDDPHRCVVVVVVVVVVVVVVVVVCVVVVNADEAEAEAQEDEDDSRPDDDPSCVVVVCQLVVVDDPVVLVVQQVPGQFYAYPVVSVVVVVCLVVDPPRHYYHYDGPGGHGSVVVVVCCCVVVVVRDGDDPPDDDPDDPDDPPPPPPCPPPDD

Mean predicted aligned error: 10.2 Å